Protein AF-A0AAE0JRD9-F1 (afdb_monomer_lite)

Secondary structure (DSSP, 8-state):
-----HHHHHHHHHHHHBS--GGGTGGGS-EEEEEEEEETTEE--TTTSGGGS-B--SEESSEEEE--TTS-EEEEEEEEE-TTSSEEEEEEEEEETTSTT--HHHHHHHHTT---PPPPGGGPPPHHHHHHHHHHHHHS---HHHHH-SSSTT--SGGGS-S-S-SPPEEEEEEEEETTTTEEEEEEEETTTTTEEEEEEEEEETTEEEEEEEEEE-TTS----

Radius of gyration: 17.11 Å; chains: 1; bounding box: 40×47×38 Å

Foldseek 3Di:
DDPPPQFNVQVLLVVLLAAHAPVVVVVPPQADPQAFEAEFNHTDDCCPDSNVDNAHFPDTDQWTFGQPPVWTWIKRWDFDADPVSGTRYIHIYIFTPLWPVDDRVVLSVVVVVDDQAFDPPVFQDDPVVLVVVVVVVQQQQQPQCVPFVPVDPPRDSVVVRDPDNPADGFAPWDWDADSRRQKIKIWTQRVRFQRWTKIWIWHAGPNDTHDIDMTTGNPPHRIDD

InterPro domains:
  IPR058334 Domain of unknown function DUF8021 [PF26061] (141-216)

pLDDT: mean 81.6, std 17.04, range [29.59, 97.44]

Sequence (225 aa):
MAVLNILAALAALATAVVGSPWGRIAALDILDANWVYQENNAKANATKGVLGKALKIDHRRTNLISTDAASPYVIGTQIHHGANNKVTLIDSVASTTNSWIFDAKKTLQYVLQETWDPIPVGKQDKREVIQAAGDAYLDMWLEGSAYTGKGKPDDSCKPGIPSNSHQAPNTHRRYVIDESMGSVNILCVWEHMMMAADSHEFGLEGGKLRYVHTLTVCGGQPCKL

Structure (mmCIF, N/CA/C/O backbone):
data_AF-A0AAE0JRD9-F1
#
_entry.id   AF-A0AAE0JRD9-F1
#
loop_
_atom_site.group_PDB
_atom_site.id
_atom_site.type_symbol
_atom_site.label_atom_id
_atom_site.label_alt_id
_atom_site.label_comp_id
_atom_site.label_asym_id
_atom_site.label_entity_id
_atom_site.label_seq_id
_atom_site.pdbx_PDB_ins_code
_atom_site.Cartn_x
_atom_site.Cartn_y
_atom_site.Cartn_z
_atom_site.occupancy
_atom_site.B_iso_or_equiv
_atom_site.auth_seq_id
_atom_site.auth_comp_id
_atom_site.auth_asym_id
_atom_site.auth_atom_id
_atom_site.pdbx_PDB_model_num
ATOM 1 N N . MET A 1 1 ? -13.851 -16.914 9.066 1.00 30.95 1 MET A N 1
ATOM 2 C CA . MET A 1 1 ? -12.921 -16.781 7.923 1.00 30.95 1 MET A CA 1
ATOM 3 C C . MET A 1 1 ? -11.658 -16.160 8.485 1.00 30.95 1 MET A C 1
ATOM 5 O O . MET A 1 1 ? -11.786 -15.188 9.214 1.00 30.95 1 MET A O 1
ATOM 9 N N . ALA A 1 2 ? -10.511 -16.820 8.338 1.00 29.59 2 ALA A N 1
ATOM 10 C CA . ALA A 1 2 ? -9.336 -16.585 9.173 1.00 29.59 2 ALA A CA 1
ATOM 11 C C . ALA A 1 2 ? -8.808 -15.148 9.037 1.00 29.59 2 ALA A C 1
ATOM 13 O O . ALA A 1 2 ? -8.132 -14.812 8.069 1.00 29.59 2 ALA A O 1
ATOM 14 N N . VAL A 1 3 ? -9.098 -14.321 10.044 1.00 32.91 3 VAL A N 1
ATOM 15 C CA . VAL A 1 3 ? -8.363 -13.091 10.343 1.00 32.91 3 VAL A CA 1
ATOM 16 C C . VAL A 1 3 ? -7.011 -13.531 10.900 1.00 32.91 3 VAL A C 1
ATOM 18 O O . VAL A 1 3 ? -6.745 -13.456 12.096 1.00 32.91 3 VAL A O 1
ATOM 21 N N . LEU A 1 4 ? -6.154 -14.091 10.045 1.00 39.31 4 LEU A N 1
ATOM 22 C CA . LEU A 1 4 ? -4.734 -14.022 10.332 1.00 39.31 4 LEU A CA 1
ATOM 23 C C . LEU A 1 4 ? -4.413 -12.541 10.152 1.00 39.31 4 LEU A C 1
ATOM 25 O O . LEU A 1 4 ? -4.400 -12.064 9.018 1.00 39.31 4 LEU A O 1
ATOM 29 N N . ASN A 1 5 ? -4.322 -11.821 11.279 1.00 43.12 5 ASN A N 1
ATOM 30 C CA . ASN A 1 5 ? -4.083 -10.381 11.356 1.00 43.12 5 ASN A CA 1
ATOM 31 C C . ASN A 1 5 ? -3.220 -9.937 10.177 1.00 43.12 5 ASN A C 1
ATOM 33 O O . ASN A 1 5 ? -2.115 -10.449 9.999 1.00 43.12 5 ASN A O 1
ATOM 37 N N . ILE A 1 6 ? -3.720 -8.992 9.385 1.00 43.72 6 ILE A N 1
ATOM 38 C CA . ILE A 1 6 ? -2.993 -8.374 8.268 1.00 43.72 6 ILE A CA 1
ATOM 39 C C . ILE A 1 6 ? -1.582 -7.975 8.738 1.00 43.72 6 ILE A C 1
ATOM 41 O O . ILE A 1 6 ? -0.593 -8.270 8.073 1.00 43.72 6 ILE A O 1
ATOM 45 N N . LEU A 1 7 ? -1.478 -7.485 9.980 1.00 41.12 7 LEU A N 1
ATOM 46 C CA . LEU A 1 7 ? -0.234 -7.231 10.711 1.00 41.12 7 LEU A CA 1
ATOM 47 C C . LEU A 1 7 ? 0.704 -8.439 10.876 1.00 41.12 7 LEU A C 1
ATOM 49 O O . LEU A 1 7 ? 1.908 -8.256 10.778 1.00 41.12 7 LEU A O 1
ATOM 53 N N . ALA A 1 8 ? 0.214 -9.655 11.123 1.00 38.94 8 ALA A N 1
ATOM 54 C CA . AL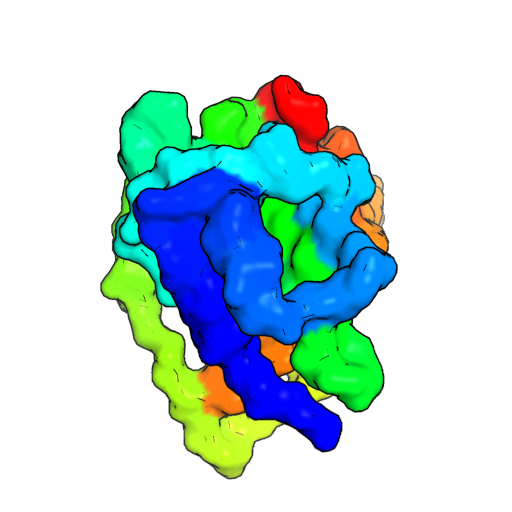A A 1 8 ? 1.046 -10.851 11.290 1.00 38.94 8 ALA A CA 1
ATOM 55 C C . ALA A 1 8 ? 1.606 -11.363 9.950 1.00 38.94 8 ALA A C 1
ATOM 57 O O . ALA A 1 8 ? 2.776 -11.739 9.880 1.00 38.94 8 ALA A O 1
ATOM 58 N N . ALA A 1 9 ? 0.808 -11.324 8.877 1.00 43.03 9 ALA A N 1
ATOM 59 C CA . ALA A 1 9 ? 1.254 -11.707 7.533 1.00 43.03 9 ALA A CA 1
ATOM 60 C C . ALA A 1 9 ? 2.204 -10.659 6.922 1.00 43.03 9 ALA A C 1
ATOM 62 O O . ALA A 1 9 ? 3.251 -11.016 6.381 1.00 43.03 9 ALA A O 1
ATOM 63 N N . LEU A 1 10 ? 1.903 -9.363 7.084 1.00 49.84 10 LEU A N 1
ATOM 64 C CA . LEU A 1 10 ? 2.829 -8.281 6.732 1.00 49.84 10 LEU A CA 1
ATOM 65 C C . LEU A 1 10 ? 4.056 -8.268 7.635 1.00 49.84 10 LEU A C 1
ATOM 67 O O . LEU A 1 10 ? 5.133 -7.986 7.136 1.00 49.84 10 LEU A O 1
ATOM 71 N N . ALA A 1 11 ? 3.961 -8.631 8.918 1.00 46.25 11 ALA A N 1
ATOM 72 C CA . ALA A 1 11 ? 5.143 -8.821 9.756 1.00 46.25 11 ALA A CA 1
ATOM 73 C C . ALA A 1 11 ? 5.995 -9.997 9.265 1.00 46.25 11 ALA A C 1
ATOM 75 O O . ALA A 1 11 ? 7.216 -9.873 9.271 1.00 46.25 11 ALA A O 1
ATOM 76 N N . ALA A 1 12 ? 5.404 -11.101 8.797 1.00 46.72 12 ALA A N 1
ATOM 77 C CA . ALA A 1 12 ? 6.151 -12.213 8.203 1.00 46.72 12 ALA A CA 1
ATOM 78 C C . ALA A 1 12 ? 6.849 -11.800 6.892 1.00 46.72 12 ALA A C 1
ATOM 80 O O . ALA A 1 12 ? 8.035 -12.085 6.718 1.00 46.72 12 ALA A O 1
ATOM 81 N N . LEU A 1 13 ? 6.166 -11.048 6.018 1.00 52.59 13 LEU A N 1
ATOM 82 C CA . LEU A 1 13 ? 6.763 -10.513 4.789 1.00 52.59 13 LEU A CA 1
ATOM 83 C C . LEU A 1 13 ? 7.815 -9.429 5.089 1.00 52.59 13 LEU A C 1
ATOM 85 O O . LEU A 1 13 ? 8.910 -9.461 4.542 1.00 52.59 13 LEU A O 1
ATOM 89 N N . ALA A 1 14 ? 7.541 -8.517 6.023 1.00 48.19 14 ALA A N 1
ATOM 90 C CA . ALA A 1 14 ? 8.467 -7.479 6.475 1.00 48.19 14 ALA A CA 1
ATOM 91 C C . ALA A 1 14 ? 9.694 -8.077 7.172 1.00 48.19 14 ALA A C 1
ATOM 93 O O . ALA A 1 14 ? 10.796 -7.583 6.976 1.00 48.19 14 ALA A O 1
ATOM 94 N N . THR A 1 15 ? 9.548 -9.163 7.935 1.00 46.31 15 THR A N 1
ATOM 95 C CA . THR A 1 15 ? 10.690 -9.896 8.515 1.00 46.31 15 THR A CA 1
ATOM 96 C C . THR A 1 15 ? 11.550 -10.528 7.421 1.00 46.31 15 THR A C 1
ATOM 98 O O . THR A 1 15 ? 12.760 -10.656 7.593 1.00 46.31 15 THR A O 1
ATOM 101 N N . ALA A 1 16 ? 10.957 -10.874 6.277 1.00 44.25 16 ALA A N 1
ATOM 102 C CA . ALA A 1 16 ? 11.685 -11.390 5.129 1.00 44.25 16 ALA A CA 1
ATOM 103 C C . ALA A 1 16 ? 12.317 -10.292 4.248 1.00 44.25 16 ALA A C 1
ATOM 105 O O . ALA A 1 16 ? 13.383 -10.535 3.694 1.00 44.25 16 ALA A O 1
ATOM 106 N N . VAL A 1 17 ? 11.722 -9.091 4.165 1.00 47.09 17 VAL A N 1
ATOM 107 C CA . VAL A 1 17 ? 12.274 -7.919 3.444 1.00 47.09 17 VAL A CA 1
ATOM 108 C C . VAL A 1 17 ? 13.346 -7.185 4.272 1.00 47.09 17 VAL A C 1
ATOM 110 O O . VAL A 1 17 ? 14.263 -6.586 3.709 1.00 47.09 17 VAL A O 1
ATOM 113 N N . VAL A 1 18 ? 13.304 -7.274 5.608 1.00 41.53 18 VAL A N 1
ATOM 114 C CA . VAL A 1 18 ? 14.364 -6.772 6.499 1.00 41.53 18 VAL A CA 1
ATOM 115 C C . VAL A 1 18 ? 15.612 -7.656 6.353 1.00 41.53 18 VAL A C 1
ATOM 117 O O . VAL A 1 18 ? 15.767 -8.692 6.998 1.00 41.53 18 VAL A O 1
ATOM 120 N N . GLY A 1 19 ? 16.536 -7.225 5.493 1.00 46.62 19 GLY A N 1
ATOM 121 C CA . GLY A 1 19 ? 17.907 -7.744 5.440 1.00 46.62 19 GLY A CA 1
ATOM 122 C C . GLY A 1 19 ? 18.129 -9.036 4.645 1.00 46.62 19 GLY A C 1
ATOM 123 O O . GLY A 1 19 ? 19.175 -9.669 4.823 1.00 46.62 19 GLY A O 1
ATOM 124 N N . SER A 1 20 ? 17.212 -9.464 3.768 1.00 49.09 20 SER A N 1
ATOM 125 C CA . SER A 1 20 ? 17.513 -10.578 2.858 1.00 49.09 20 SER A CA 1
ATOM 126 C C . SER A 1 20 ? 16.646 -10.637 1.597 1.00 49.09 20 SER A C 1
ATOM 128 O O . SER A 1 20 ? 15.478 -10.280 1.651 1.00 49.09 20 SER A O 1
ATOM 130 N N . PRO A 1 21 ? 17.194 -11.107 0.459 1.00 53.62 21 PRO A N 1
ATOM 131 C CA . PRO A 1 21 ? 16.454 -11.248 -0.795 1.00 53.62 21 PRO A CA 1
ATOM 132 C C . PRO A 1 21 ? 15.344 -12.311 -0.716 1.00 53.62 21 PRO A C 1
ATOM 134 O O . PRO A 1 21 ? 15.317 -13.141 0.196 1.00 53.62 21 PRO A O 1
ATOM 137 N N . TRP A 1 22 ? 14.502 -12.346 -1.759 1.00 60.69 22 TRP A N 1
ATOM 138 C CA . TRP A 1 22 ? 13.439 -13.329 -2.046 1.00 60.69 22 TRP A CA 1
ATOM 139 C C . TRP A 1 22 ? 13.708 -14.780 -1.590 1.00 60.69 22 TRP A C 1
ATOM 141 O O . TRP A 1 22 ? 12.787 -15.487 -1.180 1.00 60.69 22 TRP A O 1
ATOM 151 N N . GLY A 1 23 ? 14.971 -15.222 -1.598 1.00 49.84 23 GLY A N 1
ATOM 152 C CA . GLY A 1 23 ? 15.389 -16.539 -1.109 1.00 49.84 23 GLY A CA 1
ATOM 153 C C . GLY A 1 23 ? 14.948 -16.874 0.323 1.00 49.84 23 GLY A C 1
ATOM 154 O O . GLY A 1 23 ? 14.747 -18.049 0.617 1.00 49.84 23 GLY A O 1
ATOM 155 N N . ARG A 1 24 ? 14.729 -15.885 1.204 1.00 60.72 24 ARG A N 1
ATOM 156 C CA . ARG A 1 24 ? 14.171 -16.140 2.546 1.00 60.72 24 ARG A CA 1
ATOM 157 C C . ARG A 1 24 ? 12.653 -16.284 2.566 1.00 60.72 24 ARG A C 1
ATOM 159 O O . ARG A 1 24 ? 12.163 -17.077 3.358 1.00 60.72 24 ARG A O 1
ATOM 166 N N . ILE A 1 25 ? 11.916 -15.588 1.696 1.00 62.09 25 ILE A N 1
ATOM 167 C CA . ILE A 1 25 ? 10.452 -15.748 1.603 1.00 62.09 25 ILE A CA 1
ATOM 168 C C . ILE A 1 25 ? 10.119 -17.164 1.124 1.00 62.09 25 ILE A C 1
ATOM 170 O O . ILE A 1 25 ? 9.278 -17.836 1.717 1.00 62.09 25 ILE A O 1
ATOM 174 N N . ALA A 1 26 ? 10.846 -17.655 0.115 1.00 61.88 26 ALA A N 1
ATOM 175 C CA . ALA A 1 26 ? 10.702 -19.024 -0.378 1.00 61.88 26 ALA A CA 1
ATOM 176 C C . ALA A 1 26 ? 10.995 -20.093 0.697 1.00 61.88 26 ALA A C 1
ATOM 178 O O . ALA A 1 26 ? 10.459 -21.195 0.623 1.00 61.88 26 ALA A O 1
ATOM 179 N N . ALA A 1 27 ? 11.810 -19.774 1.708 1.00 61.38 27 ALA A N 1
ATOM 180 C CA . ALA A 1 27 ? 12.163 -20.698 2.784 1.00 61.38 27 ALA A CA 1
ATOM 181 C C . ALA A 1 27 ? 11.083 -20.834 3.878 1.00 61.38 27 ALA A C 1
ATOM 183 O O . ALA A 1 27 ? 11.188 -21.734 4.706 1.00 61.38 27 ALA A O 1
ATOM 184 N N . LEU A 1 28 ? 10.059 -19.968 3.905 1.00 63.84 28 LEU A N 1
ATOM 185 C CA . LEU A 1 28 ? 9.046 -19.948 4.971 1.00 63.84 28 LEU A CA 1
ATOM 186 C C . LEU A 1 28 ? 7.896 -20.962 4.776 1.00 63.84 28 LEU A C 1
ATOM 188 O O . LEU A 1 28 ? 7.034 -21.045 5.641 1.00 63.84 28 LEU A O 1
ATOM 192 N N . ASP A 1 29 ? 7.851 -21.710 3.664 1.00 76.62 29 ASP A N 1
ATOM 193 C CA . ASP A 1 29 ? 6.746 -22.620 3.265 1.00 76.62 29 ASP A CA 1
ATOM 194 C C . ASP A 1 29 ? 5.320 -22.028 3.420 1.00 76.62 29 ASP A C 1
ATOM 196 O O . ASP A 1 29 ? 4.322 -22.727 3.600 1.00 76.62 29 ASP A O 1
ATOM 200 N N . ILE A 1 30 ? 5.206 -20.703 3.321 1.00 79.00 30 ILE A N 1
ATOM 201 C CA . ILE A 1 30 ? 3.928 -19.978 3.404 1.00 79.00 30 ILE A CA 1
ATOM 202 C C . ILE A 1 30 ? 3.262 -19.788 2.041 1.00 79.00 30 ILE A C 1
ATOM 204 O O . ILE A 1 30 ? 2.100 -19.398 1.980 1.00 79.00 30 ILE A O 1
ATOM 208 N N . LEU A 1 31 ? 3.990 -20.014 0.947 1.00 84.88 31 LEU A N 1
ATOM 209 C CA . LEU A 1 31 ? 3.522 -19.745 -0.411 1.00 84.88 31 LEU A CA 1
ATOM 210 C C . LEU A 1 31 ? 2.801 -20.962 -0.983 1.00 84.88 31 LEU A C 1
ATOM 212 O O . LEU A 1 31 ? 3.271 -22.096 -0.858 1.00 84.88 31 LEU A O 1
ATOM 216 N N . ASP A 1 32 ? 1.677 -20.723 -1.648 1.00 89.88 32 ASP A N 1
ATOM 217 C CA . ASP A 1 32 ? 1.063 -21.740 -2.491 1.00 89.88 32 ASP A CA 1
ATOM 218 C C . ASP A 1 32 ? 1.994 -22.069 -3.670 1.00 89.88 32 ASP A C 1
ATOM 220 O O . ASP A 1 32 ? 2.746 -21.211 -4.124 1.00 89.88 32 ASP A O 1
ATOM 224 N N . ALA A 1 33 ? 1.952 -23.292 -4.203 1.00 89.94 33 ALA A N 1
ATOM 225 C CA . ALA A 1 33 ? 2.810 -23.679 -5.325 1.00 89.94 33 ALA A CA 1
ATOM 226 C C . ALA A 1 33 ? 2.589 -22.807 -6.579 1.00 89.94 33 ALA A C 1
ATOM 228 O O . ALA A 1 33 ? 3.527 -22.594 -7.347 1.00 89.94 33 ALA A O 1
ATOM 229 N N . ASN A 1 34 ? 1.371 -22.282 -6.765 1.00 91.19 34 ASN A N 1
ATOM 230 C CA . ASN A 1 34 ? 0.980 -21.466 -7.919 1.00 91.19 34 ASN A CA 1
ATOM 231 C C . ASN A 1 34 ? 0.714 -20.000 -7.556 1.00 91.19 34 ASN A C 1
ATOM 233 O O . ASN A 1 34 ? -0.047 -19.314 -8.243 1.00 91.19 34 ASN A O 1
ATOM 237 N N . TRP A 1 35 ? 1.308 -19.521 -6.464 1.00 91.00 35 TRP A N 1
ATOM 238 C CA . TRP A 1 35 ? 1.154 -18.139 -6.034 1.00 91.00 35 TRP A CA 1
ATOM 239 C C . TRP A 1 35 ? 1.610 -17.136 -7.116 1.00 91.00 35 TRP A C 1
ATOM 241 O O . TRP A 1 35 ? 2.459 -17.425 -7.966 1.00 91.00 35 TRP A O 1
ATOM 251 N N . VAL A 1 36 ? 1.045 -15.929 -7.080 1.00 93.19 36 VAL A N 1
ATOM 252 C CA . VAL A 1 36 ? 1.327 -14.856 -8.041 1.00 93.19 36 VAL A CA 1
ATOM 253 C C . VAL A 1 36 ? 1.938 -13.652 -7.333 1.00 93.19 36 VAL A C 1
ATOM 255 O O . VAL A 1 36 ? 1.507 -13.272 -6.247 1.00 93.19 36 VAL A O 1
ATOM 258 N N . TYR A 1 37 ? 2.912 -13.021 -7.988 1.00 92.00 37 TYR A N 1
ATOM 259 C CA . TYR A 1 37 ? 3.389 -11.695 -7.620 1.00 92.00 37 TYR A CA 1
ATOM 260 C C . TYR A 1 37 ? 2.883 -10.642 -8.607 1.00 92.00 37 TYR A C 1
ATOM 262 O O . TYR A 1 37 ? 3.038 -10.796 -9.827 1.00 92.00 37 TYR A O 1
ATOM 270 N N . GLN A 1 38 ? 2.299 -9.575 -8.072 1.00 94.56 38 GLN A N 1
ATOM 271 C CA . GLN A 1 38 ? 1.932 -8.371 -8.804 1.00 94.56 38 GLN A CA 1
ATOM 272 C C . GLN A 1 38 ? 2.659 -7.169 -8.204 1.00 94.56 38 GLN A C 1
ATOM 274 O O . GLN A 1 38 ? 2.744 -7.014 -6.990 1.00 94.56 38 GLN A O 1
ATOM 279 N N . GLU A 1 39 ? 3.212 -6.338 -9.077 1.00 93.69 39 GLU A N 1
ATOM 280 C CA . GLU A 1 39 ? 3.862 -5.088 -8.710 1.00 93.69 39 GLU A CA 1
ATOM 281 C C . GLU A 1 39 ? 3.378 -3.994 -9.653 1.00 93.69 39 GLU A C 1
ATOM 283 O O . GLU A 1 39 ? 3.401 -4.173 -10.873 1.00 93.69 39 GLU A O 1
ATOM 288 N N . ASN A 1 40 ? 2.947 -2.864 -9.094 1.00 96.25 40 ASN A N 1
ATOM 289 C CA . ASN A 1 40 ? 2.481 -1.697 -9.836 1.00 96.25 40 ASN A CA 1
ATOM 290 C C . ASN A 1 40 ? 1.432 -2.072 -10.908 1.00 96.25 40 ASN A C 1
ATOM 292 O O . ASN A 1 4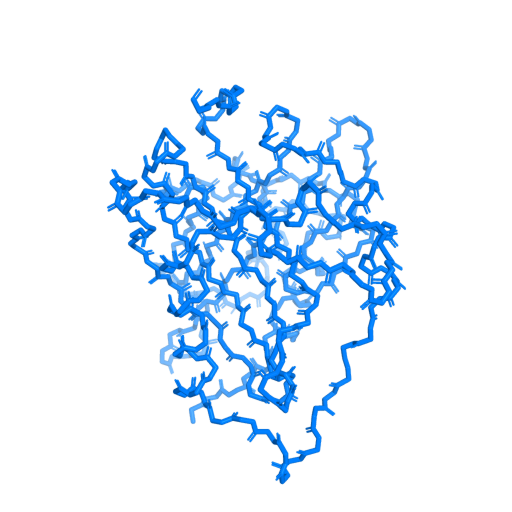0 ? 1.569 -1.715 -12.077 1.00 96.25 40 ASN A O 1
ATOM 296 N N . ASN A 1 41 ? 0.395 -2.819 -10.498 1.00 95.75 41 ASN A N 1
ATOM 297 C CA . ASN A 1 41 ? -0.711 -3.321 -11.334 1.00 95.75 41 ASN A CA 1
ATOM 298 C C . ASN A 1 41 ? -0.325 -4.290 -12.470 1.00 95.75 41 ASN A C 1
ATOM 300 O O . ASN A 1 41 ? -1.166 -4.619 -13.309 1.00 95.75 41 ASN A O 1
ATOM 304 N N . ALA A 1 42 ? 0.906 -4.802 -12.491 1.00 95.00 42 ALA A N 1
ATOM 305 C CA . ALA A 1 42 ? 1.357 -5.768 -13.486 1.00 95.00 42 ALA A CA 1
ATOM 306 C C . ALA A 1 42 ? 1.884 -7.049 -12.831 1.00 95.00 42 ALA A C 1
ATOM 308 O O . ALA A 1 42 ? 2.487 -7.027 -11.760 1.00 95.00 42 ALA A O 1
ATOM 309 N N . LYS A 1 43 ? 1.700 -8.196 -13.498 1.00 95.62 43 LYS A N 1
ATOM 310 C CA . LYS A 1 43 ? 2.356 -9.443 -13.079 1.00 95.62 43 LYS A CA 1
ATOM 311 C C . LYS A 1 43 ? 3.871 -9.251 -13.146 1.00 95.62 43 LYS A C 1
ATOM 313 O O . LYS A 1 43 ? 4.400 -8.878 -14.193 1.00 95.62 43 LYS A O 1
ATOM 318 N N . ALA A 1 44 ? 4.562 -9.558 -12.056 1.00 91.56 44 ALA A N 1
ATOM 319 C CA . ALA A 1 44 ? 5.988 -9.301 -11.916 1.00 91.56 44 ALA A CA 1
ATOM 320 C C . ALA A 1 44 ? 6.758 -10.559 -11.499 1.00 91.56 44 ALA A C 1
ATOM 322 O O . ALA A 1 44 ? 6.199 -11.548 -11.024 1.00 91.56 44 ALA A O 1
ATOM 323 N N . ASN A 1 45 ? 8.078 -10.528 -11.688 1.00 89.44 45 ASN A N 1
ATOM 324 C CA . ASN A 1 45 ? 8.964 -11.561 -11.167 1.00 89.44 45 ASN A CA 1
ATOM 325 C C . ASN A 1 45 ? 9.445 -11.154 -9.769 1.00 89.44 45 ASN A C 1
ATOM 327 O O . ASN A 1 45 ? 10.127 -10.141 -9.621 1.00 89.44 45 ASN A O 1
ATOM 331 N N . ALA A 1 46 ? 9.134 -11.972 -8.767 1.00 83.94 46 ALA A N 1
ATOM 332 C CA . ALA A 1 46 ? 9.439 -11.701 -7.365 1.00 83.94 46 ALA A CA 1
ATOM 333 C C . ALA A 1 46 ? 10.938 -11.557 -7.049 1.00 83.94 46 ALA A C 1
ATOM 335 O O . ALA A 1 46 ? 11.291 -10.899 -6.077 1.00 83.94 46 ALA A O 1
ATOM 336 N N . THR A 1 47 ? 11.833 -12.115 -7.875 1.00 82.56 47 THR A N 1
ATOM 337 C CA . THR A 1 47 ? 13.288 -11.935 -7.706 1.00 82.56 47 THR A CA 1
ATOM 338 C C . THR A 1 47 ? 13.824 -10.664 -8.354 1.00 82.56 47 THR A C 1
ATOM 340 O O . THR A 1 47 ? 14.947 -10.265 -8.055 1.00 82.56 47 THR A O 1
ATOM 343 N N . LYS A 1 48 ? 13.053 -10.035 -9.249 1.00 84.38 48 LYS A N 1
ATOM 344 C CA . LYS A 1 48 ? 13.467 -8.835 -9.996 1.00 84.38 48 LYS A CA 1
ATOM 345 C C . LYS A 1 48 ? 12.766 -7.560 -9.523 1.00 84.38 48 LYS A C 1
ATOM 347 O O . LYS A 1 48 ? 13.325 -6.481 -9.697 1.00 84.38 48 LYS A O 1
ATOM 352 N N . GLY A 1 49 ? 11.562 -7.691 -8.967 1.00 85.12 49 GLY A N 1
ATOM 353 C CA . GLY A 1 49 ? 10.792 -6.588 -8.393 1.00 85.12 49 GLY A CA 1
ATOM 354 C C . GLY A 1 49 ? 11.306 -6.139 -7.024 1.00 85.12 49 GLY A C 1
ATOM 355 O O . GLY A 1 49 ? 12.384 -6.546 -6.577 1.00 85.12 49 GLY A O 1
ATOM 356 N N . VAL A 1 50 ? 10.520 -5.316 -6.334 1.00 86.81 50 VAL A N 1
ATOM 357 C CA . VAL A 1 50 ? 10.859 -4.765 -5.017 1.00 86.81 50 VAL A CA 1
ATOM 358 C C . VAL A 1 50 ? 11.071 -5.856 -3.963 1.00 86.81 50 VAL A C 1
ATOM 360 O O . VAL A 1 50 ? 11.970 -5.719 -3.139 1.00 86.81 50 VAL A O 1
ATOM 363 N N . LEU A 1 51 ? 10.361 -6.989 -4.054 1.00 82.94 51 LEU A N 1
ATOM 364 C CA . LEU A 1 51 ? 10.579 -8.153 -3.176 1.00 82.94 51 LEU A CA 1
ATOM 365 C C . LEU A 1 51 ? 11.965 -8.806 -3.334 1.00 82.94 51 LEU A C 1
ATOM 367 O O . LEU A 1 51 ? 12.432 -9.505 -2.434 1.00 82.94 51 LEU A O 1
ATOM 371 N N . GLY A 1 52 ? 12.634 -8.599 -4.470 1.00 79.25 52 GLY A N 1
ATOM 372 C CA . GLY A 1 52 ? 13.991 -9.086 -4.713 1.00 79.25 52 GLY A CA 1
ATOM 373 C C . GLY A 1 52 ? 15.078 -8.176 -4.137 1.00 79.25 52 GLY A C 1
ATOM 374 O O . GLY A 1 52 ? 16.241 -8.578 -4.078 1.00 79.25 52 GLY A O 1
ATOM 375 N N . LYS A 1 53 ? 14.725 -6.954 -3.717 1.00 80.38 53 LYS A N 1
ATOM 376 C CA . LYS A 1 53 ? 15.673 -5.948 -3.228 1.00 80.38 53 LYS A CA 1
ATOM 377 C C . LYS A 1 53 ? 15.921 -6.118 -1.731 1.00 80.38 53 LYS A C 1
ATOM 379 O O . LYS A 1 53 ? 14.995 -6.291 -0.947 1.00 80.38 53 LYS A O 1
ATOM 384 N N . ALA A 1 54 ? 17.181 -5.992 -1.324 1.00 79.44 54 ALA A N 1
ATOM 385 C CA . ALA A 1 54 ? 17.537 -5.875 0.085 1.00 79.44 54 ALA A CA 1
ATOM 386 C C . ALA A 1 54 ? 17.318 -4.423 0.535 1.00 79.44 54 ALA A C 1
ATOM 388 O O . ALA A 1 54 ? 18.166 -3.566 0.292 1.00 79.44 54 ALA A O 1
ATOM 389 N N . LEU A 1 55 ? 16.169 -4.144 1.151 1.00 81.25 55 LEU A N 1
ATOM 390 C CA . LEU A 1 55 ? 15.829 -2.812 1.651 1.00 81.25 55 LEU A CA 1
ATOM 391 C C . LEU A 1 55 ? 16.078 -2.715 3.158 1.00 81.25 55 LEU A C 1
ATOM 393 O O . LEU A 1 55 ? 15.755 -3.625 3.925 1.00 81.25 55 LEU A O 1
ATOM 397 N N . LYS A 1 56 ? 16.608 -1.573 3.602 1.00 84.62 56 LYS A N 1
ATOM 398 C CA . LYS A 1 56 ? 16.592 -1.210 5.019 1.00 84.62 56 LYS A CA 1
ATOM 399 C C . LYS A 1 56 ? 15.204 -0.664 5.349 1.00 84.62 56 LYS A C 1
ATOM 401 O O . LYS A 1 56 ? 14.882 0.453 4.956 1.00 84.62 56 LYS A O 1
ATOM 406 N N . ILE A 1 57 ? 14.385 -1.451 6.036 1.00 85.00 57 ILE A N 1
ATOM 407 C CA . ILE A 1 57 ? 13.028 -1.042 6.414 1.00 85.00 57 ILE A CA 1
ATOM 408 C C . ILE A 1 57 ? 13.077 -0.236 7.714 1.00 85.00 57 ILE A C 1
ATOM 410 O O . ILE A 1 57 ? 13.468 -0.761 8.755 1.00 85.00 57 ILE A O 1
ATOM 414 N N . ASP A 1 58 ? 12.673 1.030 7.642 1.00 88.19 58 ASP A N 1
ATOM 415 C CA . ASP A 1 58 ? 12.612 1.957 8.777 1.00 88.19 58 ASP A CA 1
ATOM 416 C C . ASP A 1 58 ? 11.215 1.980 9.434 1.00 88.19 58 ASP A C 1
ATOM 418 O O . ASP A 1 58 ? 11.091 2.318 10.609 1.00 88.19 58 ASP A O 1
ATOM 422 N N . HIS A 1 59 ? 10.160 1.575 8.713 1.00 88.25 59 HIS A N 1
ATOM 423 C CA . HIS A 1 59 ? 8.806 1.408 9.255 1.00 88.25 59 HIS A CA 1
ATOM 424 C C . HIS A 1 59 ? 8.078 0.230 8.599 1.00 88.25 59 HIS A C 1
ATOM 426 O O . HIS A 1 59 ? 8.208 0.009 7.393 1.00 88.25 59 HIS A O 1
ATOM 432 N N . ARG A 1 60 ? 7.304 -0.515 9.400 1.00 83.44 60 ARG A N 1
ATOM 433 C CA . ARG A 1 60 ? 6.519 -1.677 8.960 1.00 83.44 60 ARG A CA 1
ATOM 434 C C . ARG A 1 60 ? 5.109 -1.657 9.563 1.00 83.44 60 ARG A C 1
ATOM 436 O O . ARG A 1 60 ? 4.944 -1.841 10.768 1.00 83.44 60 ARG A O 1
ATOM 443 N N . ARG A 1 61 ? 4.103 -1.476 8.713 1.00 81.06 61 ARG A N 1
ATOM 444 C CA . ARG A 1 61 ? 2.686 -1.764 8.988 1.00 81.06 61 ARG A CA 1
ATOM 445 C C . ARG A 1 61 ? 2.096 -2.353 7.703 1.00 81.06 61 ARG A C 1
ATOM 447 O O . ARG A 1 61 ? 2.729 -3.226 7.119 1.00 81.06 61 ARG A O 1
ATOM 454 N N . THR A 1 62 ? 0.939 -1.889 7.244 1.00 72.06 62 THR A N 1
ATOM 455 C CA . THR A 1 62 ? 0.391 -2.197 5.916 1.00 72.06 62 THR A CA 1
ATOM 456 C C . THR A 1 62 ? 1.244 -1.576 4.808 1.00 72.06 62 THR A C 1
ATOM 458 O O . THR A 1 62 ? 1.390 -2.167 3.740 1.00 72.06 62 THR A O 1
ATOM 461 N N . ASN A 1 63 ? 1.880 -0.436 5.105 1.00 80.31 63 ASN A N 1
ATOM 462 C CA . ASN A 1 63 ? 2.943 0.146 4.299 1.00 80.31 63 ASN A CA 1
ATOM 463 C C . ASN A 1 63 ? 4.331 -0.211 4.858 1.00 80.31 63 ASN A C 1
ATOM 465 O O . ASN A 1 63 ? 4.560 -0.217 6.074 1.00 80.31 63 ASN A O 1
ATOM 469 N N . LEU A 1 64 ? 5.278 -0.466 3.956 1.00 87.44 64 LEU A N 1
ATOM 470 C CA . LEU A 1 64 ? 6.705 -0.598 4.252 1.00 87.44 64 LEU A CA 1
ATOM 471 C C . LEU A 1 64 ? 7.431 0.666 3.798 1.00 87.44 64 LEU A C 1
ATOM 473 O O . LEU A 1 64 ? 7.219 1.125 2.677 1.00 87.44 64 LEU A O 1
ATOM 477 N N . ILE A 1 65 ? 8.312 1.205 4.640 1.00 91.25 65 ILE A N 1
ATOM 478 C CA . ILE A 1 65 ? 9.093 2.404 4.309 1.00 91.25 65 ILE A CA 1
ATOM 479 C C . ILE A 1 65 ? 10.579 2.098 4.413 1.00 91.25 65 ILE A C 1
ATOM 481 O O . ILE A 1 65 ? 11.047 1.602 5.438 1.00 91.25 65 ILE A O 1
ATOM 485 N N . SER A 1 66 ? 11.317 2.449 3.366 1.00 92.50 66 SER A N 1
ATOM 486 C CA . SER A 1 66 ? 12.773 2.518 3.352 1.00 92.50 66 SER A CA 1
ATOM 487 C C . SER A 1 66 ? 13.202 3.937 3.003 1.00 92.50 66 SER A C 1
ATOM 489 O O . SER A 1 66 ? 12.840 4.464 1.951 1.00 92.50 66 SER A O 1
ATOM 491 N N . THR A 1 67 ? 13.975 4.562 3.887 1.00 94.88 67 THR A N 1
ATOM 492 C CA . THR A 1 67 ? 14.495 5.928 3.708 1.00 94.88 67 THR A CA 1
ATOM 493 C C . THR A 1 67 ? 15.949 5.963 3.237 1.00 94.88 67 THR A C 1
ATOM 495 O O . THR A 1 67 ? 16.573 7.029 3.233 1.00 94.88 67 THR A O 1
ATOM 498 N N . ASP A 1 68 ? 16.492 4.809 2.831 1.00 91.12 68 ASP A N 1
ATOM 499 C CA . ASP A 1 68 ? 17.827 4.700 2.249 1.00 91.12 68 ASP A CA 1
ATOM 500 C C . ASP A 1 68 ? 17.949 5.626 1.031 1.00 91.12 68 ASP A C 1
ATOM 502 O O . ASP A 1 68 ? 17.132 5.578 0.117 1.00 91.12 68 ASP A O 1
ATOM 506 N N . ALA A 1 69 ? 18.965 6.489 1.010 1.00 89.25 69 ALA A N 1
ATOM 507 C CA . ALA A 1 69 ? 19.113 7.479 -0.054 1.00 89.25 69 ALA A CA 1
ATOM 508 C C . ALA A 1 69 ? 19.405 6.854 -1.432 1.00 89.25 69 ALA A C 1
ATOM 510 O O . ALA A 1 69 ? 19.077 7.464 -2.448 1.00 89.25 69 ALA A O 1
ATOM 511 N N . ALA A 1 70 ? 20.009 5.662 -1.480 1.00 89.12 70 ALA A N 1
ATOM 512 C CA . ALA A 1 70 ? 20.317 4.948 -2.718 1.00 89.12 70 ALA A CA 1
ATOM 513 C C . ALA A 1 70 ? 19.136 4.102 -3.228 1.00 89.12 70 ALA A C 1
ATOM 515 O O . ALA A 1 70 ? 19.073 3.763 -4.412 1.00 89.12 70 ALA A O 1
ATOM 516 N N . SER A 1 71 ? 18.199 3.737 -2.352 1.00 87.12 71 SER A N 1
ATOM 517 C CA . SER A 1 71 ? 16.976 3.016 -2.724 1.00 87.12 71 SER A CA 1
ATOM 518 C C . SER A 1 71 ? 15.824 3.354 -1.777 1.00 87.12 71 SER A C 1
ATOM 520 O O . SER A 1 71 ? 15.433 2.515 -0.964 1.00 87.12 71 SER A O 1
ATOM 522 N N . PRO A 1 72 ? 15.256 4.569 -1.876 1.00 94.56 72 PRO A N 1
ATOM 523 C CA . PRO A 1 72 ? 14.119 4.938 -1.054 1.00 94.56 72 PRO A CA 1
ATOM 524 C C . PRO A 1 72 ? 12.849 4.304 -1.624 1.00 94.56 72 PRO A C 1
ATOM 526 O O . PRO A 1 72 ? 12.605 4.365 -2.832 1.00 94.56 72 PRO A O 1
ATOM 529 N N . TYR A 1 73 ? 12.018 3.730 -0.757 1.00 94.25 73 TYR A N 1
ATOM 530 C CA . TYR A 1 73 ? 10.735 3.141 -1.141 1.00 94.25 73 TYR A CA 1
ATOM 531 C C . TYR A 1 73 ? 9.657 3.429 -0.101 1.00 94.25 73 TYR A C 1
ATOM 533 O O . TYR A 1 73 ? 9.919 3.407 1.102 1.00 94.25 73 TYR A O 1
ATOM 541 N N . VAL A 1 74 ? 8.431 3.617 -0.580 1.00 94.69 74 VAL A N 1
ATOM 542 C CA . VAL A 1 74 ? 7.211 3.456 0.212 1.00 94.69 74 VAL A CA 1
ATOM 543 C C . VAL A 1 74 ? 6.335 2.456 -0.531 1.00 94.69 74 VAL A C 1
ATOM 545 O O . VAL A 1 74 ? 6.033 2.648 -1.709 1.00 94.69 74 VAL A O 1
ATOM 548 N N . ILE A 1 75 ? 5.994 1.353 0.127 1.00 93.94 75 ILE A N 1
ATOM 549 C CA . ILE A 1 75 ? 5.388 0.188 -0.518 1.00 93.94 75 ILE A CA 1
ATOM 550 C C . ILE A 1 75 ? 4.092 -0.157 0.200 1.00 93.94 75 ILE A C 1
ATOM 552 O O . ILE A 1 75 ? 4.138 -0.577 1.355 1.00 93.94 75 ILE A O 1
ATOM 556 N N . GLY A 1 76 ? 2.964 -0.043 -0.494 1.00 92.12 76 GLY A N 1
ATOM 557 C CA . GLY A 1 76 ? 1.691 -0.610 -0.051 1.00 92.12 76 GLY A CA 1
ATOM 558 C C . GLY A 1 76 ? 1.600 -2.048 -0.536 1.00 92.12 76 GLY A C 1
ATOM 559 O O . GLY A 1 76 ? 1.862 -2.305 -1.710 1.00 92.12 76 GLY A O 1
ATOM 560 N N . THR A 1 77 ? 1.309 -3.000 0.352 1.00 89.19 77 THR A N 1
ATOM 561 C CA . THR A 1 77 ? 1.255 -4.427 -0.008 1.00 89.19 77 THR A CA 1
ATOM 562 C C . THR A 1 77 ? 0.014 -5.109 0.546 1.00 89.19 77 THR A C 1
ATOM 564 O O . THR A 1 77 ? -0.293 -5.010 1.732 1.00 89.19 77 THR A O 1
ATOM 567 N N . GLN A 1 78 ? -0.648 -5.880 -0.312 1.00 89.69 78 GLN A N 1
ATOM 568 C CA . GLN A 1 78 ? -1.714 -6.803 0.048 1.00 89.69 78 GLN A CA 1
ATOM 569 C C . GLN A 1 78 ? -1.225 -8.245 -0.070 1.00 89.69 78 GLN A C 1
ATOM 571 O O . GLN A 1 78 ? -0.586 -8.628 -1.051 1.00 89.69 78 G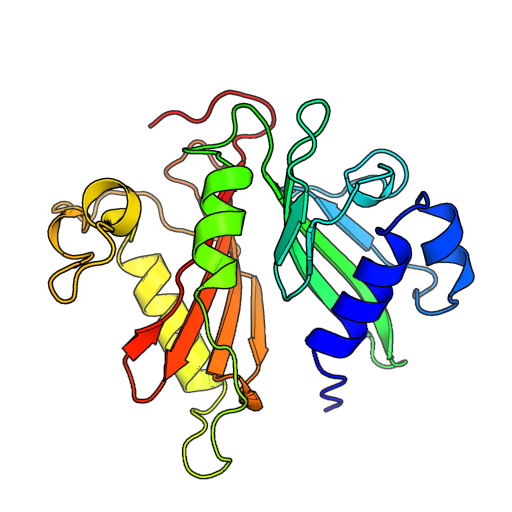LN A O 1
ATOM 576 N N . ILE A 1 79 ? -1.565 -9.063 0.925 1.00 85.94 79 ILE A N 1
ATOM 577 C CA . ILE A 1 79 ? -1.279 -10.499 0.940 1.00 85.94 79 ILE A CA 1
ATOM 578 C C . ILE A 1 79 ? -2.610 -11.235 1.004 1.00 85.94 79 ILE A C 1
ATOM 580 O O . ILE A 1 79 ? -3.386 -11.057 1.944 1.00 85.94 79 ILE A O 1
ATOM 584 N N . HIS A 1 80 ? -2.862 -12.078 0.010 1.00 87.31 80 HIS A N 1
ATOM 585 C CA . HIS A 1 80 ? -4.092 -12.854 -0.098 1.00 87.31 80 HIS A CA 1
ATOM 586 C C . HIS A 1 80 ? -3.783 -14.324 0.142 1.00 87.31 80 HIS A C 1
ATOM 588 O O . HIS A 1 80 ? -2.806 -14.860 -0.388 1.00 87.31 80 HIS A O 1
ATOM 594 N N . HIS A 1 81 ? -4.632 -14.973 0.931 1.00 87.62 81 HIS A N 1
ATOM 595 C CA . HIS A 1 81 ? -4.495 -16.383 1.272 1.00 87.62 81 HIS A CA 1
ATOM 596 C C . HIS A 1 81 ? -5.555 -17.213 0.548 1.00 87.62 81 HIS A C 1
ATOM 598 O O . HIS A 1 81 ? -6.715 -16.808 0.444 1.00 87.62 81 HIS A O 1
ATOM 604 N N . GLY A 1 82 ? -5.156 -18.393 0.084 1.00 87.25 82 GLY A N 1
ATOM 605 C CA . GLY A 1 82 ? -6.057 -19.415 -0.429 1.00 87.25 82 GLY A CA 1
ATOM 606 C C . GLY A 1 82 ? -6.746 -20.195 0.692 1.00 87.25 82 GLY A C 1
ATOM 607 O O . GLY A 1 82 ? -6.473 -20.018 1.879 1.00 87.25 82 GLY A O 1
ATOM 608 N N . ALA A 1 83 ? -7.621 -21.127 0.310 1.00 89.00 83 ALA A N 1
ATOM 609 C CA . ALA A 1 83 ? -8.368 -21.966 1.254 1.00 89.00 83 ALA A CA 1
ATOM 610 C C . ALA A 1 83 ? -7.473 -22.844 2.156 1.00 89.00 83 ALA A C 1
ATOM 612 O O . ALA A 1 83 ? -7.891 -23.253 3.235 1.00 89.00 83 ALA A O 1
ATOM 613 N N . ASN A 1 84 ? -6.239 -23.117 1.727 1.00 85.31 84 ASN A N 1
ATOM 614 C CA . ASN A 1 84 ? -5.220 -23.853 2.478 1.00 85.31 84 ASN A CA 1
ATOM 615 C C . ASN A 1 84 ? -4.415 -22.968 3.453 1.00 85.31 84 ASN A C 1
ATOM 617 O O . ASN A 1 84 ? -3.428 -23.440 4.012 1.00 85.31 84 ASN A O 1
ATOM 621 N N . ASN A 1 85 ? -4.804 -21.700 3.641 1.00 83.38 85 ASN A N 1
ATOM 622 C CA . ASN A 1 85 ? -4.058 -20.678 4.384 1.00 83.38 85 ASN A CA 1
ATOM 623 C C . ASN A 1 85 ? -2.643 -20.407 3.843 1.00 83.38 85 ASN A C 1
ATOM 625 O O . ASN A 1 85 ? -1.840 -19.786 4.536 1.00 83.38 85 ASN A O 1
ATOM 629 N N . LYS A 1 86 ? -2.328 -20.839 2.615 1.00 85.62 86 LYS A N 1
ATOM 630 C CA . LYS A 1 86 ? -1.100 -20.436 1.929 1.00 85.62 86 LYS A CA 1
ATOM 631 C C . LYS A 1 86 ? -1.337 -19.161 1.132 1.00 85.62 86 LYS A C 1
ATOM 633 O O . LYS A 1 86 ? -2.440 -18.907 0.651 1.00 85.62 86 LYS A O 1
ATOM 638 N N . VAL A 1 87 ? -0.296 -18.352 0.994 1.00 86.44 87 VAL A N 1
ATOM 639 C CA . VAL A 1 87 ? -0.317 -17.112 0.218 1.00 86.44 87 VAL A CA 1
ATOM 640 C C . VAL A 1 87 ? -0.462 -17.449 -1.263 1.00 86.44 87 VAL A C 1
ATOM 642 O O . VAL A 1 87 ? 0.389 -18.131 -1.831 1.00 86.44 87 VAL A O 1
ATOM 645 N N . THR A 1 88 ? -1.526 -16.953 -1.890 1.00 91.81 88 THR A N 1
ATOM 646 C CA . THR A 1 88 ? -1.810 -17.138 -3.322 1.00 91.81 88 THR A CA 1
ATOM 647 C C . THR A 1 88 ? -1.498 -15.895 -4.147 1.00 91.81 88 THR A C 1
ATOM 649 O O . THR A 1 88 ? -1.253 -16.008 -5.346 1.00 91.81 88 THR A O 1
ATOM 652 N N . LEU A 1 89 ? -1.492 -14.711 -3.531 1.00 91.44 89 LEU A N 1
ATOM 653 C CA . LEU A 1 89 ? -1.147 -13.454 -4.192 1.00 91.44 89 LEU A CA 1
ATOM 654 C C . LEU A 1 89 ? -0.428 -12.520 -3.217 1.00 91.44 89 LEU A C 1
ATOM 656 O O . LEU A 1 89 ? -0.893 -12.304 -2.096 1.00 91.44 89 LEU A O 1
ATOM 660 N N . ILE A 1 90 ? 0.680 -11.949 -3.681 1.00 90.25 90 ILE A N 1
ATOM 661 C CA . ILE A 1 90 ? 1.294 -10.752 -3.105 1.00 90.25 90 ILE A CA 1
ATOM 662 C C . ILE A 1 90 ? 1.152 -9.655 -4.159 1.00 90.25 90 ILE A C 1
ATOM 664 O O . ILE A 1 90 ? 1.663 -9.811 -5.270 1.00 90.25 90 ILE A O 1
ATOM 668 N N . ASP A 1 91 ? 0.433 -8.588 -3.826 1.00 92.19 91 ASP A N 1
ATOM 669 C CA . ASP A 1 91 ? 0.195 -7.443 -4.708 1.00 92.19 91 ASP A CA 1
ATOM 670 C C . ASP A 1 91 ? 0.748 -6.179 -4.054 1.00 92.19 91 ASP A C 1
ATOM 672 O O . ASP A 1 91 ? 0.382 -5.852 -2.923 1.00 92.19 91 ASP A O 1
ATOM 676 N N . SER A 1 92 ? 1.660 -5.500 -4.743 1.00 93.12 92 SER A N 1
ATOM 677 C CA . SER A 1 92 ? 2.386 -4.353 -4.211 1.00 93.12 92 SER A CA 1
ATOM 678 C C . SER A 1 92 ? 2.308 -3.151 -5.147 1.00 93.12 92 SER A C 1
ATOM 680 O O . SER A 1 92 ? 2.525 -3.266 -6.351 1.00 93.12 92 SER A O 1
ATOM 682 N N . VAL A 1 93 ? 2.115 -1.962 -4.580 1.00 95.69 93 VAL A N 1
ATOM 683 C CA . VAL A 1 93 ? 2.441 -0.690 -5.241 1.00 95.69 93 VAL A CA 1
ATOM 684 C C . VAL A 1 93 ? 3.712 -0.161 -4.592 1.00 95.69 93 VAL A C 1
ATOM 686 O O . VAL A 1 93 ? 3.728 0.154 -3.403 1.00 95.69 93 VAL A O 1
ATOM 689 N N . ALA A 1 94 ? 4.795 -0.122 -5.365 1.00 94.56 94 ALA A N 1
ATOM 690 C CA . ALA A 1 94 ? 6.141 0.179 -4.894 1.00 94.56 94 ALA A CA 1
ATOM 691 C C . ALA A 1 94 ? 6.571 1.567 -5.383 1.00 94.56 94 ALA A C 1
ATOM 693 O O . ALA A 1 94 ? 7.201 1.706 -6.434 1.00 94.56 94 ALA A O 1
ATOM 694 N N . SER A 1 95 ? 6.219 2.594 -4.610 1.00 95.12 95 SER A N 1
ATOM 695 C CA . SER A 1 95 ? 6.572 3.981 -4.905 1.00 95.12 95 SER A CA 1
ATOM 696 C C . SER A 1 95 ? 8.028 4.264 -4.544 1.00 95.12 95 SER A C 1
ATOM 698 O O . SER A 1 95 ? 8.529 3.835 -3.503 1.00 95.12 95 SER A O 1
ATOM 700 N N . THR A 1 96 ? 8.725 4.957 -5.439 1.00 94.25 96 THR A N 1
ATOM 701 C CA . THR A 1 96 ? 10.156 5.280 -5.337 1.00 94.25 96 THR A CA 1
ATOM 702 C C . THR A 1 96 ? 10.470 6.581 -6.085 1.00 94.25 96 THR A C 1
ATOM 704 O O . THR A 1 96 ? 9.562 7.268 -6.550 1.00 94.25 96 THR A O 1
ATOM 707 N N . THR A 1 97 ? 11.744 6.950 -6.226 1.00 91.56 97 THR A N 1
ATOM 708 C CA . THR A 1 97 ? 12.184 8.153 -6.950 1.00 91.56 97 THR A CA 1
ATOM 709 C C . THR A 1 97 ? 11.444 8.336 -8.286 1.00 91.56 97 THR A C 1
ATOM 711 O O . THR A 1 97 ? 11.311 7.392 -9.061 1.00 91.56 97 THR A O 1
ATOM 714 N N . ASN A 1 98 ? 10.990 9.568 -8.556 1.00 89.94 98 ASN A N 1
ATOM 715 C CA . ASN A 1 98 ? 10.139 9.984 -9.689 1.00 89.94 98 ASN A CA 1
ATOM 716 C C . ASN A 1 98 ? 8.660 9.561 -9.629 1.00 89.94 98 ASN A C 1
ATOM 718 O O . ASN A 1 98 ? 7.892 9.950 -10.508 1.00 89.94 98 ASN A O 1
ATOM 722 N N . SER A 1 99 ? 8.240 8.828 -8.597 1.00 93.06 99 SER A N 1
ATOM 723 C CA . SER A 1 99 ? 6.814 8.622 -8.311 1.00 93.06 99 SER A CA 1
ATOM 724 C C . SER A 1 99 ? 6.159 9.935 -7.859 1.00 93.06 99 SER A C 1
ATOM 726 O O . SER A 1 99 ? 6.848 10.871 -7.433 1.00 93.06 99 SER A O 1
ATOM 728 N N . TRP A 1 100 ? 4.835 10.028 -7.984 1.00 90.75 100 TRP A N 1
ATOM 729 C CA . TRP A 1 100 ? 4.086 11.257 -7.704 1.00 90.75 100 TRP A CA 1
ATOM 730 C C . TRP A 1 100 ? 4.283 11.717 -6.253 1.00 90.75 100 TRP A C 1
ATOM 732 O O . TRP A 1 100 ? 4.077 10.936 -5.327 1.00 90.75 100 TRP A O 1
ATOM 742 N N . ILE A 1 101 ? 4.723 12.972 -6.070 1.00 88.19 101 ILE A N 1
ATOM 743 C CA . ILE A 1 101 ? 4.941 13.633 -4.762 1.00 88.19 101 ILE A CA 1
ATOM 744 C C . ILE A 1 101 ? 5.737 12.743 -3.777 1.00 88.19 101 ILE A C 1
ATOM 746 O O . ILE A 1 101 ? 5.537 12.751 -2.564 1.00 88.19 101 ILE A O 1
ATOM 750 N N . PHE A 1 102 ? 6.666 11.940 -4.299 1.00 92.75 102 PHE A N 1
ATOM 751 C CA . PHE A 1 102 ? 7.371 10.955 -3.491 1.00 92.75 102 PHE A CA 1
ATOM 752 C C . PHE A 1 102 ? 8.381 11.593 -2.527 1.00 92.75 102 PHE A C 1
ATOM 754 O O . PHE A 1 102 ? 9.333 12.250 -2.951 1.00 92.75 102 PHE A O 1
ATOM 761 N N . ASP A 1 103 ? 8.225 11.308 -1.231 1.00 94.19 103 ASP A N 1
ATOM 762 C CA . ASP A 1 103 ? 9.214 11.602 -0.191 1.00 94.19 103 ASP A CA 1
ATOM 763 C C . ASP A 1 103 ? 9.131 10.565 0.945 1.00 94.19 103 ASP A C 1
ATOM 765 O O . ASP A 1 103 ? 8.300 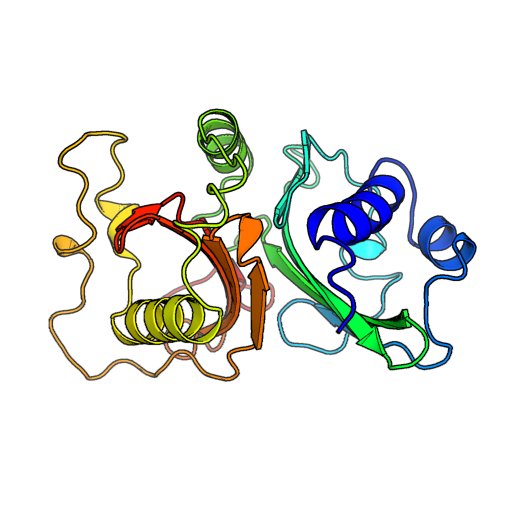10.656 1.854 1.00 94.19 103 ASP A O 1
ATOM 769 N N . ALA A 1 104 ? 10.015 9.561 0.913 1.00 95.12 104 ALA A N 1
ATOM 770 C CA . ALA A 1 104 ? 10.043 8.500 1.923 1.00 95.12 104 ALA A CA 1
ATOM 771 C C . ALA A 1 104 ? 10.366 9.012 3.337 1.00 95.12 104 ALA A C 1
ATOM 773 O O . ALA A 1 104 ? 9.848 8.475 4.316 1.00 95.12 104 ALA A O 1
ATOM 774 N N . LYS A 1 105 ? 11.197 10.057 3.473 1.00 95.81 105 LYS A N 1
ATOM 775 C CA . LYS A 1 105 ? 11.573 10.601 4.789 1.00 95.81 105 LYS A CA 1
ATOM 776 C C . LYS A 1 105 ? 10.416 11.364 5.411 1.00 95.81 105 LYS A C 1
ATOM 778 O O . LYS A 1 105 ? 10.143 11.193 6.597 1.00 95.81 105 LYS A O 1
ATOM 783 N N . LYS A 1 106 ? 9.723 12.171 4.611 1.00 93.12 106 LYS A N 1
ATOM 784 C CA . LYS A 1 106 ? 8.529 12.892 5.054 1.00 93.12 106 LYS A CA 1
ATOM 785 C C . LYS A 1 106 ? 7.380 11.931 5.355 1.00 93.12 106 LYS A C 1
ATOM 787 O O . LYS A 1 106 ? 6.708 12.100 6.367 1.00 93.12 106 LYS A O 1
ATOM 792 N N . THR A 1 107 ? 7.222 10.874 4.554 1.00 93.12 107 THR A N 1
ATOM 793 C CA . THR A 1 107 ? 6.275 9.788 4.860 1.00 93.12 107 THR A CA 1
ATOM 794 C C . THR A 1 107 ? 6.611 9.152 6.210 1.00 93.12 107 THR A C 1
ATOM 796 O O . THR A 1 107 ? 5.744 9.083 7.078 1.00 93.12 107 THR A O 1
ATOM 799 N N . LEU A 1 108 ? 7.880 8.779 6.440 1.00 94.19 108 LEU A N 1
ATOM 800 C CA . LEU A 1 108 ? 8.330 8.234 7.725 1.00 94.19 108 LEU A CA 1
ATOM 801 C C . LEU A 1 108 ? 8.035 9.194 8.891 1.00 94.19 108 LEU A C 1
ATOM 803 O O . LEU A 1 108 ? 7.558 8.771 9.940 1.00 94.19 108 LEU A O 1
ATOM 807 N N . GLN A 1 109 ? 8.299 10.489 8.707 1.00 94.06 109 GLN A N 1
ATOM 808 C CA . GLN A 1 109 ? 8.039 11.507 9.723 1.00 94.06 109 GLN A CA 1
ATOM 809 C C . GLN A 1 109 ? 6.562 11.541 10.141 1.00 94.06 109 GLN A C 1
ATOM 811 O O . GLN A 1 109 ? 6.288 11.673 11.335 1.00 94.06 109 GLN A O 1
ATOM 816 N N . TYR A 1 110 ? 5.622 11.451 9.196 1.00 90.50 110 TYR A N 1
ATOM 817 C CA . TYR A 1 110 ? 4.193 11.473 9.516 1.00 90.50 110 TYR A CA 1
ATOM 818 C C . TYR A 1 110 ? 3.719 10.167 10.142 1.00 90.50 110 TYR A C 1
ATOM 820 O O . TYR A 1 110 ? 3.099 10.233 11.198 1.00 90.50 110 TYR A O 1
ATOM 828 N N . VAL A 1 111 ? 4.072 9.000 9.583 1.00 91.19 111 VAL A N 1
ATOM 829 C CA . VAL A 1 111 ? 3.588 7.709 10.120 1.00 91.19 111 VAL A CA 1
ATOM 830 C C . VAL A 1 111 ? 4.021 7.471 11.566 1.00 91.19 111 VAL A C 1
ATOM 832 O O . VAL A 1 111 ? 3.309 6.829 12.328 1.00 91.19 111 VAL A O 1
ATOM 835 N N . LEU A 1 112 ? 5.174 8.010 11.978 1.00 92.56 112 LEU A N 1
ATOM 836 C CA . LEU A 1 112 ? 5.660 7.894 13.357 1.00 92.56 112 LEU A CA 1
ATOM 837 C C . LEU A 1 112 ? 4.856 8.733 14.365 1.00 92.56 112 LEU A C 1
ATOM 839 O O . LEU A 1 112 ? 5.019 8.546 15.568 1.00 92.56 112 LEU A O 1
ATOM 843 N N . GLN A 1 113 ? 4.012 9.651 13.894 1.00 92.06 113 GLN A N 1
ATOM 844 C CA . GLN A 1 113 ? 3.110 10.453 14.727 1.00 92.06 113 GLN A CA 1
ATOM 845 C C . GLN A 1 113 ? 1.705 9.840 14.819 1.00 92.06 113 GLN A C 1
ATOM 847 O O . GLN A 1 113 ? 0.839 10.385 15.504 1.00 92.06 113 GLN A O 1
ATOM 852 N N . GLU A 1 114 ? 1.455 8.737 14.115 1.00 90.44 114 GLU A N 1
ATOM 853 C CA . GLU A 1 114 ? 0.146 8.098 14.048 1.00 90.44 114 GLU A CA 1
ATOM 854 C C . GLU A 1 114 ? -0.007 7.044 15.139 1.00 90.44 114 GLU A C 1
ATOM 856 O O . GLU A 1 114 ? 0.922 6.294 15.448 1.00 90.44 114 GLU A O 1
ATOM 861 N N . THR A 1 115 ? -1.217 6.947 15.685 1.00 90.75 115 THR A N 1
ATOM 862 C CA . THR A 1 115 ? -1.581 5.905 16.641 1.00 90.75 115 THR A CA 1
ATOM 863 C C . THR A 1 115 ? -2.589 4.983 15.984 1.00 90.75 115 THR A C 1
ATOM 865 O O . THR A 1 115 ? -3.714 5.380 15.693 1.00 90.75 115 THR A O 1
ATOM 868 N N . TRP A 1 116 ? -2.175 3.742 15.764 1.00 88.56 116 TRP A N 1
ATOM 869 C CA . TRP A 1 116 ? -3.004 2.689 15.195 1.00 88.56 116 TRP A CA 1
ATOM 870 C C . TRP A 1 116 ? -3.287 1.649 16.275 1.00 88.56 116 TRP A C 1
ATOM 872 O O . TRP A 1 116 ? -2.699 0.570 16.270 1.00 88.56 116 TRP A O 1
ATOM 882 N N . ASP A 1 117 ? -4.153 1.995 17.223 1.00 90.88 117 ASP A N 1
ATOM 883 C CA . ASP A 1 117 ? -4.607 1.065 18.256 1.00 90.88 117 ASP A CA 1
ATOM 884 C C . ASP A 1 117 ? -5.866 0.318 17.790 1.00 90.88 117 ASP A C 1
ATOM 886 O O . ASP A 1 117 ? -6.681 0.892 17.061 1.00 90.88 117 ASP A O 1
ATOM 890 N N . PRO A 1 118 ? -6.076 -0.941 18.220 1.00 93.31 118 PRO A N 1
ATOM 891 C CA . PRO A 1 118 ? -7.330 -1.631 17.963 1.00 93.31 118 PRO A CA 1
ATOM 892 C C . PRO A 1 118 ? -8.524 -0.852 18.525 1.00 93.31 118 PRO A C 1
ATOM 894 O O . PRO A 1 118 ? -8.568 -0.500 19.708 1.00 93.31 118 PRO A O 1
ATOM 897 N N . ILE A 1 119 ? -9.530 -0.633 17.685 1.00 93.81 119 ILE A N 1
ATOM 898 C CA . ILE A 1 119 ? -10.792 -0.012 1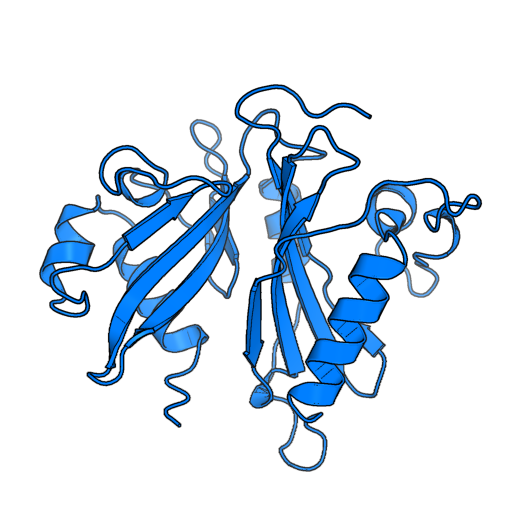8.071 1.00 93.81 119 ILE A CA 1
ATOM 899 C C . ILE A 1 119 ? -11.531 -0.978 19.013 1.00 93.81 119 ILE A C 1
ATOM 901 O O . ILE A 1 119 ? -11.599 -2.179 18.732 1.00 93.81 119 ILE A O 1
ATOM 905 N N . PRO A 1 120 ? -12.121 -0.508 20.131 1.00 96.06 120 PRO A N 1
ATOM 906 C CA . PRO A 1 120 ? -12.922 -1.362 21.004 1.00 96.06 120 PRO A CA 1
ATOM 907 C C . PRO A 1 120 ? -14.022 -2.091 20.223 1.00 96.06 120 PRO A C 1
ATOM 909 O O . PRO A 1 120 ? -14.726 -1.456 19.447 1.00 96.06 120 PRO A O 1
ATOM 912 N N . VAL A 1 121 ? -14.224 -3.391 20.469 1.00 94.75 121 VAL A N 1
ATOM 913 C CA . VAL A 1 121 ? -15.123 -4.261 19.673 1.00 94.75 121 VAL A CA 1
ATOM 914 C C . VAL A 1 121 ? -16.515 -3.656 19.434 1.00 94.75 121 VAL A C 1
ATOM 916 O O . VAL A 1 121 ? -17.019 -3.698 18.321 1.00 94.75 121 VAL A O 1
ATOM 919 N N . GLY A 1 122 ? -17.125 -3.023 20.443 1.00 95.38 122 GLY A N 1
ATOM 920 C CA . GLY A 1 122 ? -18.446 -2.383 20.311 1.00 95.38 122 GLY A CA 1
ATOM 921 C C . GLY A 1 122 ? -18.477 -1.078 19.498 1.00 95.38 122 GLY A C 1
ATOM 922 O O . GLY A 1 122 ? -19.545 -0.495 19.336 1.00 95.38 122 GLY A O 1
ATOM 923 N N . LYS A 1 123 ? -17.321 -0.598 19.036 1.00 96.12 123 LYS A N 1
ATOM 924 C CA . LYS A 1 123 ? -17.135 0.609 18.217 1.00 96.12 123 LYS A CA 1
ATOM 925 C C . LYS A 1 123 ? -16.518 0.309 16.847 1.00 96.12 123 LYS A C 1
ATOM 927 O O . LYS A 1 123 ? -16.305 1.246 16.087 1.00 96.12 123 LYS A O 1
ATOM 932 N N . GLN A 1 124 ? -16.193 -0.951 16.556 1.00 96.25 124 GLN A N 1
ATOM 933 C CA . GLN A 1 124 ? -15.655 -1.346 15.257 1.00 96.25 124 GLN A CA 1
ATOM 934 C C . GLN A 1 124 ? -16.756 -1.225 14.203 1.00 96.25 124 GLN A C 1
ATOM 936 O O . GLN A 1 124 ? -17.830 -1.817 14.341 1.00 96.25 124 GLN A O 1
ATOM 941 N N . ASP A 1 125 ? -16.490 -0.442 13.161 1.00 96.31 125 ASP A N 1
ATOM 942 C CA . ASP A 1 125 ? -17.346 -0.402 11.984 1.00 96.31 125 ASP A CA 1
ATOM 943 C C . ASP A 1 125 ? -17.268 -1.744 11.245 1.00 96.31 125 ASP A C 1
ATOM 945 O O . ASP A 1 125 ? -16.218 -2.387 11.187 1.00 96.31 125 ASP A O 1
ATOM 949 N N . LYS A 1 126 ? -18.392 -2.168 10.662 1.00 96.50 126 LYS A N 1
ATOM 950 C CA . LYS A 1 126 ? -18.426 -3.387 9.849 1.00 96.50 126 LYS A CA 1
ATOM 951 C C . LYS A 1 126 ? -17.606 -3.207 8.579 1.00 96.50 126 LYS A C 1
ATOM 953 O O . LYS A 1 126 ? -17.547 -2.104 8.024 1.00 96.50 126 LYS A O 1
ATOM 958 N N . ARG A 1 127 ? -17.086 -4.311 8.045 1.00 96.31 127 ARG A N 1
ATOM 959 C CA . ARG A 1 127 ? -16.361 -4.347 6.768 1.00 96.31 127 ARG A CA 1
ATOM 960 C C . ARG A 1 127 ? -17.070 -3.570 5.657 1.00 96.31 127 ARG A C 1
ATOM 962 O O . ARG A 1 127 ? -16.412 -2.818 4.942 1.00 96.31 127 ARG A O 1
ATOM 969 N N . GLU A 1 128 ? -18.387 -3.719 5.515 1.00 97.38 128 GLU A N 1
ATOM 970 C CA . GLU A 1 128 ? -19.151 -3.057 4.448 1.00 97.38 128 GLU A CA 1
ATOM 971 C C . GLU A 1 128 ? -19.168 -1.532 4.606 1.00 97.38 128 GLU A C 1
ATOM 973 O O . GLU A 1 128 ? -19.143 -0.811 3.612 1.00 97.38 128 GLU A O 1
ATOM 978 N N . VAL A 1 129 ? -19.170 -1.035 5.846 1.00 97.25 129 VAL A N 1
ATOM 979 C CA . VAL A 1 129 ? -19.123 0.404 6.146 1.00 97.25 129 VAL A CA 1
ATOM 980 C C . VAL A 1 129 ? -17.749 0.969 5.799 1.00 97.25 129 VAL A C 1
ATOM 982 O O . VAL A 1 129 ? -17.660 2.002 5.136 1.00 97.25 129 VAL A O 1
ATOM 985 N N . ILE A 1 130 ? -16.679 0.267 6.183 1.00 97.12 130 ILE A N 1
ATOM 986 C CA . ILE A 1 130 ? -15.305 0.669 5.855 1.00 97.12 130 ILE A CA 1
ATOM 987 C C . ILE A 1 130 ? -15.093 0.655 4.333 1.00 97.12 130 ILE A C 1
ATOM 989 O O . ILE A 1 130 ? -14.511 1.588 3.779 1.00 97.12 130 ILE A O 1
ATOM 993 N N . GLN A 1 131 ? -15.608 -0.366 3.641 1.00 97.44 131 GLN A N 1
ATOM 994 C CA . GLN A 1 131 ? -15.531 -0.442 2.183 1.00 97.44 131 GLN A CA 1
ATOM 995 C C . GLN A 1 131 ? -16.291 0.709 1.514 1.00 97.44 131 GLN A C 1
ATOM 997 O O . GLN A 1 131 ? -15.724 1.375 0.653 1.00 97.44 131 GLN A O 1
ATOM 1002 N N . ALA A 1 132 ? -17.521 0.996 1.954 1.00 96.50 132 ALA A N 1
ATOM 1003 C CA . ALA A 1 132 ? -18.319 2.099 1.418 1.00 96.50 132 ALA A CA 1
ATOM 1004 C C . ALA A 1 132 ? -17.649 3.467 1.635 1.00 96.50 132 ALA A C 1
ATOM 1006 O O . ALA A 1 132 ? -17.722 4.336 0.767 1.00 96.50 132 ALA A O 1
ATOM 1007 N N . ALA A 1 133 ? -16.953 3.659 2.762 1.00 94.31 133 ALA A N 1
ATOM 1008 C CA . ALA A 1 133 ? -16.140 4.852 2.984 1.00 94.31 133 ALA A CA 1
ATOM 1009 C C . ALA A 1 133 ? -14.975 4.947 1.982 1.00 94.31 133 ALA A C 1
ATOM 1011 O O . ALA A 1 133 ? -14.686 6.035 1.489 1.00 94.31 133 ALA A O 1
ATOM 1012 N N . GLY A 1 134 ? -14.340 3.821 1.644 1.00 93.69 134 GLY A N 1
ATOM 1013 C CA . GLY A 1 134 ? -13.315 3.752 0.599 1.00 93.69 134 GLY A CA 1
ATOM 1014 C C . GLY A 1 134 ? -13.826 3.992 -0.808 1.00 93.69 134 GLY A C 1
ATOM 1015 O O . GLY A 1 134 ? -13.166 4.693 -1.573 1.00 93.69 134 GLY A O 1
ATOM 1016 N N . ASP A 1 135 ? -15.016 3.492 -1.127 1.00 93.75 135 ASP A N 1
ATOM 1017 C CA . ASP A 1 135 ? -15.677 3.793 -2.393 1.00 93.75 135 ASP A CA 1
ATOM 1018 C C . ASP A 1 135 ? -15.944 5.292 -2.518 1.00 93.75 135 ASP A C 1
ATOM 1020 O O . ASP A 1 135 ? -15.488 5.917 -3.474 1.00 93.75 135 ASP A O 1
ATOM 1024 N N . ALA A 1 136 ? -16.571 5.890 -1.500 1.00 90.00 136 ALA A N 1
ATOM 1025 C CA . ALA A 1 136 ? -16.828 7.325 -1.465 1.00 90.00 136 ALA A CA 1
ATOM 1026 C C . ALA A 1 136 ? -15.531 8.151 -1.538 1.00 90.00 136 ALA A C 1
ATOM 1028 O O . ALA A 1 136 ? -15.474 9.143 -2.261 1.00 90.00 136 ALA A O 1
ATOM 1029 N N . TYR A 1 137 ? -14.476 7.735 -0.829 1.00 88.12 137 TYR A N 1
ATOM 1030 C CA . TYR A 1 137 ? -13.171 8.396 -0.862 1.00 88.12 137 TYR A CA 1
ATOM 1031 C C . TYR A 1 137 ? -12.564 8.396 -2.276 1.00 88.12 137 TYR A C 1
ATOM 1033 O O . TYR A 1 137 ? -12.146 9.448 -2.767 1.00 88.12 137 TYR A O 1
ATOM 1041 N N . LEU A 1 138 ? -12.555 7.244 -2.956 1.00 88.44 138 LEU A N 1
ATOM 1042 C CA . LEU A 1 138 ? -11.987 7.111 -4.301 1.00 88.44 138 LEU A CA 1
ATOM 1043 C C . LEU A 1 138 ? -12.860 7.727 -5.400 1.00 88.44 138 LEU A C 1
ATOM 1045 O O . LEU A 1 138 ? -12.321 8.103 -6.444 1.00 88.44 138 LEU A O 1
ATOM 1049 N N . ASP A 1 139 ? -14.169 7.848 -5.172 1.00 84.69 139 ASP A N 1
ATOM 1050 C CA . ASP A 1 139 ? -15.107 8.535 -6.069 1.00 84.69 139 ASP A CA 1
ATOM 1051 C C . ASP A 1 139 ? -15.002 10.065 -5.957 1.00 84.69 139 ASP A C 1
ATOM 1053 O O . ASP A 1 139 ? -15.244 10.776 -6.931 1.00 84.69 139 ASP A O 1
ATOM 1057 N N . MET A 1 140 ? -14.620 10.588 -4.785 1.00 72.56 140 MET A N 1
ATOM 1058 C CA . MET A 1 140 ? -14.533 12.031 -4.516 1.00 72.56 140 MET A CA 1
ATOM 1059 C C . MET A 1 140 ? -13.220 12.702 -4.963 1.00 72.56 140 MET A C 1
ATOM 1061 O O . MET A 1 140 ? -13.091 13.912 -4.788 1.00 72.56 140 MET A O 1
ATOM 1065 N N . TRP A 1 141 ? -12.273 11.952 -5.541 1.00 64.25 141 TRP A N 1
ATOM 1066 C CA . TRP A 1 141 ? -10.935 12.410 -5.960 1.00 64.25 141 TRP A CA 1
ATOM 1067 C C . TRP A 1 141 ? -10.213 13.251 -4.895 1.00 64.25 141 TRP A C 1
ATOM 1069 O O . TRP A 1 141 ? -10.196 14.482 -4.926 1.00 64.25 141 TRP A O 1
ATOM 1079 N N . LEU A 1 142 ? -9.619 12.582 -3.907 1.00 56.91 142 LEU A N 1
ATOM 1080 C CA . LEU A 1 142 ? -8.993 13.253 -2.768 1.00 56.91 142 LEU A CA 1
ATOM 1081 C C . LEU A 1 142 ? -7.463 13.291 -2.885 1.00 56.91 142 LEU A C 1
ATOM 1083 O O . LEU A 1 142 ? -6.762 12.599 -2.159 1.00 56.91 142 LEU A O 1
ATOM 1087 N N . GLU A 1 143 ? -6.952 14.207 -3.712 1.00 54.38 143 GLU A N 1
ATOM 1088 C CA . GLU A 1 143 ? -5.566 14.718 -3.620 1.00 54.38 143 GLU A CA 1
ATOM 1089 C C . GLU A 1 143 ? -5.442 15.904 -2.640 1.00 54.38 143 GLU A C 1
ATOM 1091 O O . GLU A 1 143 ? -4.395 16.541 -2.522 1.00 54.38 143 GLU A O 1
ATOM 1096 N N . GLY A 1 144 ? -6.519 16.253 -1.925 1.00 47.53 144 GLY A N 1
ATOM 1097 C CA . GLY A 1 144 ? -6.569 17.479 -1.126 1.00 47.53 144 GLY A CA 1
ATOM 1098 C C . GLY A 1 144 ? -5.444 17.615 -0.102 1.00 47.53 144 GLY A C 1
ATOM 1099 O O . GLY A 1 144 ? -4.944 18.723 0.087 1.00 47.53 144 GLY A O 1
ATOM 1100 N N . SER A 1 145 ? -4.973 16.514 0.486 1.00 49.00 145 SER A N 1
ATOM 1101 C CA . SER A 1 145 ? -3.902 16.533 1.490 1.00 49.00 145 SER A CA 1
ATOM 1102 C C . SER A 1 145 ? -2.564 17.055 0.955 1.00 49.00 145 SER A C 1
ATOM 1104 O O . SER A 1 145 ? -1.844 17.702 1.718 1.00 49.00 145 SER A O 1
ATOM 1106 N N . ALA A 1 146 ? -2.253 16.880 -0.338 1.00 52.38 146 ALA A N 1
ATOM 1107 C CA . ALA A 1 146 ? -1.033 17.422 -0.947 1.00 52.38 146 ALA A CA 1
ATOM 1108 C C . ALA A 1 146 ? -0.978 18.960 -0.879 1.00 52.38 146 ALA A C 1
ATOM 1110 O O . ALA A 1 146 ? 0.100 19.550 -0.781 1.00 52.38 146 ALA A O 1
ATOM 1111 N N . TYR A 1 147 ? -2.145 19.609 -0.873 1.00 52.09 147 TYR A N 1
ATOM 1112 C CA . TYR A 1 147 ? -2.280 21.066 -0.858 1.00 52.09 147 TYR A CA 1
ATOM 1113 C C . TYR A 1 147 ? -2.707 21.624 0.506 1.00 52.09 147 TYR A C 1
ATOM 1115 O O . TYR A 1 147 ? -2.522 22.817 0.767 1.00 52.09 147 TYR A O 1
ATOM 1123 N N . THR A 1 148 ? -3.274 20.791 1.386 1.00 55.06 148 THR A N 1
ATOM 1124 C CA . THR A 1 148 ? -3.935 21.260 2.615 1.00 55.06 148 THR A CA 1
ATOM 1125 C C . THR A 1 148 ? -3.487 20.587 3.906 1.00 55.06 148 THR A C 1
ATOM 1127 O O . THR A 1 148 ? -3.843 21.096 4.964 1.00 55.06 148 THR A O 1
ATOM 1130 N N . GLY A 1 149 ? -2.691 19.514 3.858 1.00 61.28 149 GLY A N 1
ATOM 1131 C CA . GLY A 1 149 ? -2.170 18.829 5.045 1.00 61.28 149 GLY A CA 1
ATOM 1132 C C . GLY A 1 149 ? -1.021 19.595 5.708 1.00 61.28 149 GLY A C 1
ATOM 1133 O O . GLY A 1 149 ? 0.151 19.297 5.468 1.00 61.28 149 GLY A O 1
ATOM 1134 N N . LYS A 1 150 ? -1.331 20.601 6.533 1.00 65.31 150 LYS A N 1
ATOM 1135 C CA . LYS A 1 150 ? -0.350 21.389 7.305 1.00 65.31 150 LYS A CA 1
ATOM 1136 C C . LYS A 1 150 ? -0.115 20.836 8.716 1.00 65.31 150 LYS A C 1
ATOM 1138 O O . LYS A 1 150 ? 0.620 21.456 9.486 1.00 65.31 150 LYS A O 1
ATOM 1143 N N . GLY A 1 151 ? -0.716 19.697 9.056 1.00 63.31 151 GLY A N 1
ATOM 1144 C CA . GLY A 1 151 ? -0.711 19.112 10.396 1.00 63.31 151 GLY A CA 1
ATOM 1145 C C . GLY A 1 151 ? -1.561 19.904 11.391 1.00 63.31 151 GLY A C 1
ATOM 1146 O O . GLY A 1 151 ? -1.280 19.868 12.590 1.00 63.31 151 GLY A O 1
ATOM 1147 N N . LYS A 1 152 ? -2.548 20.673 10.916 1.00 68.31 152 LYS A N 1
ATOM 1148 C CA . LYS A 1 152 ? -3.378 21.538 11.761 1.00 68.31 152 LYS A CA 1
ATOM 1149 C C . LYS A 1 152 ? -4.795 20.983 11.926 1.00 68.31 152 LYS A C 1
ATOM 1151 O O . LYS A 1 152 ? -5.279 20.267 11.053 1.00 68.31 152 LYS A O 1
ATOM 1156 N N . PRO A 1 153 ? -5.507 21.341 13.014 1.00 65.12 153 PRO A N 1
ATOM 1157 C CA . PRO A 1 153 ? -6.891 20.908 13.216 1.00 65.12 153 PRO A CA 1
ATOM 1158 C C . PRO A 1 153 ? -7.868 21.351 12.115 1.00 65.12 153 PRO A C 1
ATOM 1160 O O . PRO A 1 153 ? -8.942 20.767 11.998 1.00 65.12 153 PRO A O 1
ATOM 1163 N N . ASP A 1 154 ? -7.522 22.389 11.348 1.00 71.00 154 ASP A N 1
ATOM 1164 C CA . ASP A 1 154 ? -8.312 22.934 10.241 1.00 71.00 154 ASP A CA 1
ATOM 1165 C C . ASP A 1 154 ? -7.914 22.383 8.861 1.00 71.00 154 ASP A C 1
ATOM 1167 O O . ASP A 1 154 ? -8.491 22.801 7.853 1.00 71.00 154 ASP A O 1
ATOM 1171 N N . ASP A 1 155 ? -6.971 21.436 8.797 1.00 66.25 155 ASP A N 1
ATOM 1172 C CA . ASP A 1 155 ? -6.642 20.740 7.556 1.00 66.25 155 ASP A CA 1
ATOM 1173 C C . ASP A 1 155 ? -7.909 20.095 6.976 1.00 66.25 155 ASP A C 1
ATOM 1175 O O . ASP A 1 155 ? -8.647 19.363 7.640 1.00 66.25 155 ASP A O 1
ATOM 1179 N N . SER A 1 156 ? -8.181 20.380 5.706 1.00 65.12 156 SER A N 1
ATOM 1180 C CA . SER A 1 156 ? -9.386 19.914 5.031 1.00 65.12 156 SER A CA 1
ATOM 1181 C C . SER A 1 156 ? -9.052 19.458 3.632 1.00 65.12 156 SER A C 1
ATOM 1183 O O . SER A 1 156 ? -8.372 20.166 2.899 1.00 65.12 156 SER A O 1
ATOM 1185 N N . CYS A 1 157 ? -9.606 18.328 3.204 1.00 62.22 157 CYS A N 1
ATOM 1186 C CA . CYS A 1 157 ? -9.469 17.900 1.817 1.00 62.22 157 CYS A CA 1
ATOM 1187 C C . CYS A 1 157 ? -10.393 18.676 0.856 1.00 62.22 157 CYS A C 1
ATOM 1189 O O . CYS A 1 157 ? -10.262 18.529 -0.354 1.00 62.22 157 CYS A O 1
ATOM 1191 N N . LYS A 1 158 ? -11.298 19.529 1.369 1.00 64.69 158 LYS A N 1
ATOM 1192 C CA . LYS A 1 158 ? -12.301 20.260 0.573 1.00 64.69 158 LYS A CA 1
ATOM 1193 C C . LYS A 1 158 ? -11.711 21.085 -0.585 1.00 64.69 158 LYS A C 1
ATOM 1195 O O . LYS A 1 158 ? -12.297 21.037 -1.660 1.00 64.69 158 LYS A O 1
ATOM 1200 N N . PRO A 1 159 ? -10.591 21.818 -0.427 1.00 62.59 159 PRO A N 1
ATOM 1201 C CA . PRO A 1 159 ? -9.982 22.560 -1.533 1.00 62.59 159 PRO A CA 1
ATOM 1202 C C . PRO A 1 159 ? -9.455 21.688 -2.680 1.00 62.59 159 PRO A C 1
ATOM 1204 O O . PRO A 1 159 ? -9.317 22.199 -3.784 1.00 62.59 159 PRO A O 1
ATOM 1207 N N . GLY A 1 160 ? -9.142 20.412 -2.427 1.00 59.53 160 GLY A N 1
ATOM 1208 C CA . GLY A 1 160 ? -8.643 19.489 -3.451 1.00 59.53 160 GLY A CA 1
ATOM 1209 C C . GLY A 1 160 ? -9.720 18.657 -4.135 1.00 59.53 160 GLY A C 1
ATOM 1210 O O . GLY A 1 160 ? -9.388 17.887 -5.026 1.00 59.53 160 GLY A O 1
ATOM 1211 N N . ILE A 1 161 ? -10.989 18.802 -3.734 1.00 64.31 161 ILE A N 1
ATOM 1212 C CA . ILE A 1 161 ? -12.104 18.159 -4.432 1.00 64.31 161 ILE A CA 1
ATOM 1213 C C . ILE A 1 161 ? -12.262 18.882 -5.776 1.00 64.31 161 ILE A C 1
ATOM 1215 O O . ILE A 1 161 ? -12.473 20.102 -5.783 1.00 64.31 161 ILE A O 1
ATOM 1219 N N . PRO A 1 162 ? -12.161 18.176 -6.911 1.00 59.31 162 PRO A N 1
ATOM 1220 C CA . PRO A 1 162 ? -12.249 18.811 -8.209 1.00 59.31 162 PRO A CA 1
ATOM 1221 C C . PRO A 1 162 ? -13.677 19.324 -8.407 1.00 59.31 162 PRO A C 1
ATOM 1223 O O . PRO A 1 162 ? -14.661 18.662 -8.082 1.00 59.31 162 PRO A O 1
ATOM 1226 N N . SER A 1 163 ? -13.802 20.542 -8.931 1.00 60.47 163 SER A N 1
ATOM 1227 C CA . SER A 1 163 ? -15.100 21.190 -9.148 1.00 60.47 163 SER A CA 1
ATOM 1228 C C . SER A 1 163 ? -15.835 20.679 -10.392 1.00 60.47 163 SER A C 1
ATOM 1230 O O . SER A 1 163 ? -16.975 21.079 -10.628 1.00 60.47 163 SER A O 1
ATOM 1232 N N . ASN A 1 164 ? -15.202 19.811 -11.189 1.00 56.38 164 ASN A N 1
ATOM 1233 C CA . ASN A 1 164 ? -15.767 19.226 -12.397 1.00 56.38 164 ASN A CA 1
ATOM 1234 C C . ASN A 1 164 ? -15.800 17.688 -12.318 1.00 56.38 164 ASN A C 1
ATOM 1236 O O . ASN A 1 164 ? -14.837 17.027 -11.950 1.00 56.38 164 ASN A O 1
ATOM 1240 N N . SER A 1 165 ? -16.935 17.098 -12.688 1.00 58.38 165 SER A N 1
ATOM 1241 C CA . SER A 1 165 ? -17.199 15.653 -12.627 1.00 58.38 165 SER A CA 1
ATOM 1242 C C . SER A 1 165 ? -16.709 14.886 -13.868 1.00 58.38 165 SER A C 1
ATOM 1244 O O . SER A 1 165 ? -17.286 13.865 -14.233 1.00 58.38 165 SER A O 1
ATOM 1246 N N . HIS A 1 166 ? -15.680 15.389 -14.559 1.00 66.62 166 HIS A N 1
ATOM 1247 C CA . HIS A 1 166 ? -15.223 14.869 -15.859 1.00 66.62 166 HIS A CA 1
ATOM 1248 C C . HIS A 1 166 ? -13.925 14.053 -15.799 1.00 66.62 166 HIS A C 1
ATOM 1250 O O . HIS A 1 166 ? -13.377 13.701 -16.843 1.00 66.62 166 HIS A O 1
ATOM 1256 N N . GLN A 1 167 ? -13.409 13.761 -14.606 1.00 72.56 167 GLN A N 1
ATOM 1257 C CA . GLN A 1 167 ? -12.203 12.951 -14.467 1.00 72.56 167 GLN A CA 1
ATOM 1258 C C . GLN A 1 167 ? -12.507 11.459 -14.625 1.00 72.56 167 GLN A C 1
ATOM 1260 O O . GLN A 1 167 ? -13.584 10.983 -14.265 1.00 72.56 167 GLN A O 1
ATOM 1265 N N . ALA A 1 168 ? -11.540 10.723 -15.174 1.00 85.62 168 ALA A N 1
ATOM 1266 C CA . ALA A 1 168 ? -11.638 9.276 -15.294 1.00 85.62 168 ALA A CA 1
ATOM 1267 C C . ALA A 1 168 ? -11.615 8.615 -13.898 1.00 85.62 168 ALA A C 1
ATOM 1269 O O . ALA A 1 168 ? -10.912 9.101 -13.005 1.00 85.62 168 ALA A O 1
ATOM 1270 N N . PRO A 1 169 ? -12.380 7.531 -13.686 1.00 87.19 169 PRO A N 1
ATOM 1271 C CA . PRO A 1 169 ? -12.533 6.916 -12.374 1.00 87.19 169 PRO A CA 1
ATOM 1272 C C . PRO A 1 169 ? -11.266 6.198 -11.893 1.00 87.19 169 PRO A C 1
ATOM 1274 O O . PRO A 1 169 ? -10.438 5.740 -12.675 1.00 87.19 169 PRO A O 1
ATOM 1277 N N . ASN A 1 170 ? -11.166 6.004 -10.577 1.00 91.19 170 ASN A N 1
ATOM 1278 C CA . ASN A 1 170 ? -10.260 5.011 -10.001 1.00 91.19 170 ASN A CA 1
ATOM 1279 C C . ASN A 1 170 ? -10.859 3.613 -10.197 1.00 91.19 170 ASN A C 1
ATOM 1281 O O . ASN A 1 170 ? -11.865 3.291 -9.557 1.00 91.19 170 ASN A O 1
ATOM 1285 N N . THR A 1 171 ? -10.273 2.787 -11.062 1.00 94.44 171 THR A N 1
ATOM 1286 C CA . THR A 1 171 ? -10.804 1.456 -11.415 1.00 94.44 171 THR A CA 1
ATOM 1287 C C . THR A 1 171 ? -9.971 0.323 -10.825 1.00 94.44 171 THR A C 1
ATOM 1289 O O . THR A 1 171 ? -8.972 0.548 -10.145 1.00 94.44 171 THR A O 1
ATOM 1292 N N . HIS A 1 172 ? -10.410 -0.925 -11.033 1.00 96.06 172 HIS A N 1
ATOM 1293 C CA . HIS A 1 172 ? -9.707 -2.130 -10.569 1.00 96.06 172 HIS A CA 1
ATOM 1294 C C . HIS A 1 172 ? -9.381 -2.115 -9.066 1.00 96.06 172 HIS A C 1
ATOM 1296 O O . HIS A 1 172 ? -8.314 -2.569 -8.656 1.00 96.06 172 HIS A O 1
ATOM 1302 N N . ARG A 1 173 ? -10.293 -1.577 -8.248 1.00 96.62 173 AR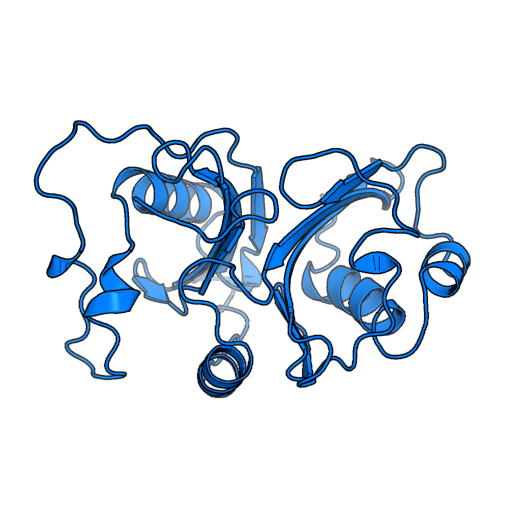G A N 1
ATOM 1303 C CA . ARG A 1 173 ? -10.124 -1.435 -6.798 1.00 96.62 173 ARG A CA 1
ATOM 1304 C C . ARG A 1 173 ? -10.066 -2.806 -6.124 1.00 96.62 173 ARG A C 1
ATOM 1306 O O . ARG A 1 173 ? -10.948 -3.642 -6.323 1.00 96.62 173 ARG A O 1
ATOM 1313 N N . ARG A 1 174 ? -9.031 -3.034 -5.321 1.00 96.00 174 ARG A N 1
ATOM 1314 C CA . ARG A 1 174 ? -8.777 -4.278 -4.581 1.00 96.00 174 ARG A CA 1
ATOM 1315 C C . ARG A 1 174 ? -8.606 -3.938 -3.111 1.00 96.00 174 ARG A C 1
ATOM 1317 O O . ARG A 1 174 ? -7.737 -3.143 -2.770 1.00 96.00 174 ARG A O 1
ATOM 1324 N N . TYR A 1 175 ? -9.437 -4.527 -2.256 1.00 94.38 175 TYR A N 1
ATOM 1325 C CA . TYR A 1 175 ? -9.583 -4.116 -0.859 1.00 94.38 175 TYR A CA 1
ATOM 1326 C C . TYR A 1 175 ? -8.992 -5.140 0.103 1.00 94.38 175 TYR A C 1
ATOM 1328 O O . TYR A 1 175 ? -9.375 -6.313 0.096 1.00 94.38 175 TYR A O 1
ATOM 1336 N N . VAL A 1 176 ? -8.179 -4.652 1.031 1.00 92.56 176 VAL A N 1
ATOM 1337 C CA . VAL A 1 176 ? -7.856 -5.335 2.285 1.00 92.56 176 VAL A CA 1
ATOM 1338 C C . VAL A 1 176 ? -8.371 -4.460 3.423 1.00 92.56 176 VAL A C 1
ATOM 1340 O O . VAL A 1 176 ? -7.993 -3.301 3.532 1.00 92.56 176 VAL A O 1
ATOM 1343 N N . ILE A 1 177 ? -9.270 -5.008 4.242 1.00 93.62 177 ILE A N 1
ATOM 1344 C CA . ILE A 1 177 ? -9.951 -4.295 5.332 1.00 93.62 177 ILE A CA 1
ATOM 1345 C C . ILE A 1 177 ? -9.692 -5.040 6.636 1.00 93.62 177 ILE A C 1
ATOM 1347 O O . ILE A 1 177 ? -9.857 -6.264 6.678 1.00 93.62 177 ILE A O 1
ATOM 1351 N N . ASP A 1 178 ? -9.336 -4.285 7.670 1.00 92.31 178 ASP A N 1
ATOM 1352 C CA . ASP A 1 178 ? -9.161 -4.732 9.049 1.00 92.31 178 ASP A CA 1
ATOM 1353 C C . ASP A 1 178 ? -10.177 -4.007 9.945 1.00 92.31 178 ASP A C 1
ATOM 1355 O O . ASP A 1 178 ? -9.999 -2.834 10.271 1.00 92.31 178 ASP A O 1
ATOM 1359 N N . GLU A 1 179 ? -11.251 -4.697 10.335 1.00 94.12 179 GLU A N 1
ATOM 1360 C CA . GLU A 1 179 ? -12.298 -4.143 11.210 1.00 94.12 179 GLU A CA 1
ATOM 1361 C C . GLU A 1 179 ? -11.759 -3.812 12.606 1.00 94.12 179 GLU A C 1
ATOM 1363 O O . GLU A 1 179 ? -12.184 -2.834 13.219 1.00 94.12 179 GLU A O 1
ATOM 1368 N N . SER A 1 180 ? -10.774 -4.578 13.094 1.00 94.19 180 SER A N 1
ATOM 1369 C CA . SER A 1 180 ? -10.206 -4.366 14.427 1.00 94.19 180 SER A CA 1
ATOM 1370 C C . SER A 1 180 ? -9.436 -3.056 14.518 1.00 94.19 180 SER A C 1
ATOM 1372 O O . SER A 1 180 ? -9.479 -2.386 15.545 1.00 94.19 180 SER A O 1
ATOM 1374 N N . MET A 1 181 ? -8.790 -2.666 13.422 1.00 92.31 181 MET A N 1
ATOM 1375 C CA . MET A 1 181 ? -8.047 -1.413 13.292 1.00 92.31 181 MET A CA 1
ATOM 1376 C C . MET A 1 181 ? -8.887 -0.296 12.659 1.00 92.31 181 MET A C 1
ATOM 1378 O O . MET A 1 181 ? -8.396 0.821 12.508 1.00 92.31 181 MET A O 1
ATOM 1382 N N . GLY A 1 182 ? -10.111 -0.607 12.215 1.00 95.06 182 GLY A N 1
ATOM 1383 C CA . GLY A 1 182 ? -10.934 0.276 11.392 1.00 95.06 182 GLY A CA 1
ATOM 1384 C C . GLY A 1 182 ? -10.235 0.723 10.111 1.00 95.06 182 GLY A C 1
ATOM 1385 O O . GLY A 1 182 ? -10.451 1.839 9.669 1.00 95.06 182 GLY A O 1
ATOM 1386 N N . SER A 1 183 ? -9.342 -0.075 9.527 1.00 94.00 183 SER A N 1
ATOM 1387 C CA . SER A 1 183 ? -8.473 0.381 8.434 1.00 94.00 183 SER A CA 1
ATOM 1388 C C . SER A 1 183 ? -8.754 -0.313 7.113 1.00 94.00 183 SER A C 1
ATOM 1390 O O . SER A 1 183 ? -9.164 -1.475 7.089 1.00 94.00 183 SER A O 1
ATOM 1392 N N . VAL A 1 184 ? -8.450 0.371 6.015 1.00 94.69 184 VAL A N 1
ATOM 1393 C CA . VAL A 1 184 ? -8.511 -0.182 4.664 1.00 94.69 184 VAL A CA 1
ATOM 1394 C C . VAL A 1 184 ? -7.276 0.200 3.865 1.00 94.69 184 VAL A C 1
ATOM 1396 O O . VAL A 1 184 ? -6.803 1.330 3.940 1.00 94.69 184 VAL A O 1
ATOM 1399 N N . ASN A 1 185 ? -6.778 -0.752 3.081 1.00 94.56 185 ASN A N 1
ATOM 1400 C CA . ASN A 1 185 ? -5.870 -0.513 1.972 1.00 94.56 185 ASN A CA 1
ATOM 1401 C C . ASN A 1 185 ? -6.581 -0.870 0.661 1.00 94.56 185 ASN A C 1
ATOM 1403 O O . ASN A 1 185 ? -7.162 -1.953 0.536 1.00 94.56 185 ASN A O 1
ATOM 1407 N N . ILE A 1 186 ? -6.528 0.044 -0.304 1.00 95.94 186 ILE A N 1
ATOM 1408 C CA . ILE A 1 186 ? -7.136 -0.094 -1.622 1.00 95.94 186 ILE A CA 1
ATOM 1409 C C . ILE A 1 186 ? -6.045 0.072 -2.669 1.00 95.94 186 ILE A C 1
ATOM 1411 O O . ILE A 1 186 ? -5.490 1.159 -2.811 1.00 95.94 186 ILE A O 1
ATOM 1415 N N . LEU A 1 187 ? -5.756 -0.996 -3.410 1.00 96.12 187 LEU A N 1
ATOM 1416 C CA . LEU A 1 187 ? -4.927 -0.914 -4.611 1.00 96.12 187 LEU A CA 1
ATOM 1417 C C . LEU A 1 187 ? -5.840 -0.722 -5.821 1.00 96.12 187 LEU A C 1
ATOM 1419 O O . LEU A 1 187 ? -6.839 -1.432 -5.958 1.00 96.12 187 LEU A O 1
ATOM 1423 N N . CYS A 1 188 ? -5.528 0.228 -6.694 1.00 96.44 188 CYS A N 1
ATOM 1424 C CA . CYS A 1 188 ? -6.364 0.570 -7.843 1.00 96.44 188 CYS A CA 1
ATOM 1425 C C . CYS A 1 188 ? -5.530 1.044 -9.042 1.00 96.44 188 CYS A C 1
ATOM 1427 O O . CYS A 1 188 ? -4.298 1.121 -8.996 1.00 96.44 188 CYS A O 1
ATOM 1429 N N . VAL A 1 189 ? -6.217 1.297 -10.155 1.00 95.62 189 VAL A N 1
ATOM 1430 C CA . VAL A 1 189 ? -5.690 2.028 -11.310 1.00 95.62 189 VAL A CA 1
ATOM 1431 C C . VAL A 1 189 ? -6.243 3.445 -11.242 1.00 95.62 189 VAL A C 1
ATOM 1433 O O . VAL A 1 189 ? -7.462 3.628 -11.299 1.00 95.62 189 VAL A O 1
ATOM 1436 N N . TRP A 1 190 ? -5.359 4.435 -11.159 1.00 92.69 190 TRP A N 1
ATOM 1437 C CA . TRP A 1 190 ? -5.749 5.836 -11.254 1.00 92.69 190 TRP A CA 1
ATOM 1438 C C . TRP A 1 190 ? -5.724 6.272 -12.720 1.00 92.69 190 TRP A C 1
ATOM 1440 O O . TRP A 1 190 ? -4.698 6.686 -13.262 1.00 92.69 190 TRP A O 1
ATOM 1450 N N . GLU A 1 191 ? -6.868 6.136 -13.395 1.00 91.12 191 GLU A N 1
ATOM 1451 C CA . GLU A 1 191 ? -6.964 6.348 -14.846 1.00 91.12 191 GLU A CA 1
ATOM 1452 C C . GLU A 1 191 ? -6.629 7.782 -15.257 1.00 91.12 191 GLU A C 1
ATOM 1454 O O . GLU A 1 191 ? -5.984 8.006 -16.281 1.00 91.12 191 GLU A O 1
ATOM 1459 N N . HIS A 1 192 ? -7.016 8.754 -14.429 1.00 86.94 192 HIS A N 1
ATOM 1460 C CA . HIS A 1 192 ? -6.760 10.165 -14.697 1.00 86.94 192 HIS A CA 1
ATOM 1461 C C . HIS A 1 192 ? -5.265 10.524 -14.631 1.00 86.94 192 HIS A C 1
ATOM 1463 O O . HIS A 1 192 ? -4.816 11.388 -15.379 1.00 86.94 192 HIS A O 1
ATOM 1469 N N . MET A 1 193 ? -4.482 9.821 -13.807 1.00 87.12 193 MET A N 1
ATOM 1470 C CA . MET A 1 193 ? -3.027 9.968 -13.726 1.00 87.12 193 MET A CA 1
ATOM 1471 C C . MET A 1 193 ? -2.349 8.905 -14.590 1.00 87.12 193 MET A C 1
ATOM 1473 O O . MET A 1 193 ? -1.766 7.957 -14.082 1.00 87.12 193 MET A O 1
ATOM 1477 N N . MET A 1 194 ? -2.420 9.035 -15.915 1.00 91.00 194 MET A N 1
ATOM 1478 C CA . MET A 1 194 ? -1.656 8.180 -16.843 1.00 91.00 194 MET A CA 1
ATOM 1479 C C . MET A 1 194 ? -1.846 6.660 -16.626 1.00 91.00 194 MET A C 1
ATOM 1481 O O . MET A 1 194 ? -0.906 5.890 -16.834 1.00 91.00 194 MET A O 1
ATOM 1485 N N . MET A 1 195 ? -3.034 6.212 -16.199 1.00 92.81 195 MET A N 1
ATOM 1486 C CA . MET A 1 195 ? -3.283 4.812 -15.805 1.00 92.81 195 MET A CA 1
ATOM 1487 C C . MET A 1 195 ? -2.330 4.307 -14.702 1.00 92.81 195 MET A C 1
ATOM 1489 O O . MET A 1 195 ? -1.915 3.144 -14.713 1.00 92.81 195 MET A O 1
ATOM 1493 N N . ALA A 1 196 ? -1.948 5.179 -13.767 1.00 94.62 196 ALA A N 1
ATOM 1494 C CA . ALA A 1 196 ? -0.968 4.880 -12.733 1.00 94.62 196 ALA A CA 1
ATOM 1495 C C . ALA A 1 196 ? -1.424 3.749 -11.811 1.00 94.62 196 ALA A C 1
ATOM 1497 O O . ALA A 1 196 ? -2.612 3.566 -11.530 1.00 94.62 196 ALA A O 1
ATOM 1498 N N . ALA A 1 197 ? -0.442 3.009 -11.303 1.00 97.12 197 ALA A N 1
ATOM 1499 C CA . ALA A 1 197 ? -0.668 2.124 -10.180 1.00 97.12 197 ALA A CA 1
ATOM 1500 C C . ALA A 1 197 ? -0.749 2.934 -8.898 1.00 97.12 197 ALA A C 1
ATOM 1502 O O . ALA A 1 197 ? 0.130 3.756 -8.642 1.00 97.12 197 ALA A O 1
ATOM 1503 N N . ASP A 1 198 ? -1.798 2.703 -8.119 1.00 95.31 198 ASP A N 1
ATOM 1504 C CA . ASP A 1 198 ? -2.134 3.578 -7.011 1.00 95.31 198 ASP A CA 1
ATOM 1505 C C . ASP A 1 198 ? -2.553 2.774 -5.777 1.00 95.31 198 ASP A C 1
ATOM 1507 O O . ASP A 1 198 ? -3.162 1.704 -5.886 1.00 95.31 198 ASP A O 1
ATOM 1511 N N . SER A 1 199 ? -2.175 3.266 -4.602 1.00 94.75 199 SER A N 1
ATOM 1512 C CA . SER A 1 199 ? -2.489 2.667 -3.305 1.00 94.75 199 SER A CA 1
ATOM 1513 C C . SER A 1 199 ? -3.007 3.737 -2.371 1.00 94.75 199 SER A C 1
ATOM 1515 O O . SER A 1 199 ? -2.312 4.719 -2.133 1.00 94.75 199 SER A O 1
ATOM 1517 N N . HIS A 1 200 ? -4.160 3.485 -1.762 1.00 93.81 200 HIS A N 1
ATOM 1518 C CA . HIS A 1 200 ? -4.742 4.334 -0.727 1.00 93.81 200 HIS A CA 1
ATOM 1519 C C . HIS A 1 200 ? -4.920 3.535 0.550 1.00 93.81 200 HIS A C 1
ATOM 1521 O O . HIS A 1 200 ? -5.639 2.538 0.568 1.00 93.81 200 HIS A O 1
ATOM 1527 N N . GLU A 1 201 ? -4.263 3.960 1.620 1.00 92.31 201 GLU A N 1
ATOM 1528 C CA . GLU A 1 201 ? -4.473 3.421 2.957 1.00 92.31 201 GLU A CA 1
ATOM 1529 C C . GLU A 1 201 ? -5.021 4.499 3.882 1.00 92.31 201 GLU A C 1
ATOM 1531 O O . GLU A 1 201 ? -4.493 5.604 3.921 1.00 92.31 201 GLU A O 1
ATOM 1536 N N . PHE A 1 202 ? -6.048 4.172 4.663 1.00 92.50 202 PHE A N 1
ATOM 1537 C CA . PHE A 1 202 ? -6.533 5.049 5.724 1.00 92.50 202 PHE A CA 1
ATOM 1538 C C . PHE A 1 202 ? -7.303 4.275 6.800 1.00 92.50 202 PHE A C 1
ATOM 1540 O O . PHE A 1 202 ? -7.709 3.124 6.617 1.00 92.50 202 PHE A O 1
ATOM 1547 N N . GLY A 1 203 ? -7.495 4.927 7.944 1.00 93.31 203 GLY A N 1
ATOM 1548 C CA . GLY A 1 203 ? -8.368 4.497 9.031 1.00 93.31 203 GLY A CA 1
ATOM 1549 C C . GLY A 1 203 ? -9.739 5.166 8.960 1.00 93.31 203 GLY A C 1
ATOM 1550 O O . GLY A 1 203 ? -9.874 6.287 8.471 1.00 93.31 203 GLY A O 1
ATOM 1551 N N . LEU A 1 204 ? -10.748 4.491 9.490 1.00 93.94 204 LEU A N 1
ATOM 1552 C CA . LEU A 1 204 ? -12.106 4.953 9.707 1.00 93.94 204 LEU A CA 1
ATOM 1553 C C . LEU A 1 204 ? -12.441 4.730 11.182 1.00 93.94 204 LEU A C 1
ATOM 1555 O O . LEU A 1 204 ? -12.511 3.598 11.654 1.00 93.94 204 LEU A O 1
ATOM 1559 N N . GLU A 1 205 ? -12.647 5.823 11.908 1.00 92.56 205 GLU A N 1
ATOM 1560 C CA . GLU A 1 205 ? -13.001 5.773 13.325 1.00 92.56 205 GLU A CA 1
ATOM 1561 C C . GLU A 1 205 ? -14.163 6.730 13.597 1.00 92.56 205 GLU A C 1
ATOM 1563 O O . GLU A 1 205 ? -14.050 7.945 13.402 1.00 92.56 205 GLU A O 1
ATOM 1568 N N . GLY A 1 206 ? -15.308 6.184 14.019 1.00 88.88 206 GLY A N 1
ATOM 1569 C CA . GLY A 1 206 ? -16.498 6.982 14.328 1.00 88.88 206 GLY A CA 1
ATOM 1570 C C . GLY A 1 206 ? -16.977 7.828 13.143 1.00 88.88 206 GLY A C 1
ATOM 1571 O O . GLY A 1 206 ? -17.345 8.991 13.326 1.00 88.88 206 GLY A O 1
ATOM 1572 N N . GLY A 1 207 ? -16.907 7.274 11.926 1.00 86.75 207 GLY A N 1
ATOM 1573 C CA . GLY A 1 207 ? -17.293 7.956 10.686 1.00 86.75 207 GLY A CA 1
ATOM 1574 C C . GLY A 1 207 ? -16.298 9.006 10.177 1.00 86.75 207 GLY A C 1
ATOM 1575 O O . GLY A 1 207 ? -16.643 9.785 9.289 1.00 86.75 207 GLY A O 1
ATOM 1576 N N . LYS A 1 208 ? -15.078 9.069 10.728 1.00 87.44 208 LYS A N 1
ATOM 1577 C CA . LYS A 1 208 ? -14.034 10.011 10.296 1.00 87.44 208 LYS A CA 1
ATOM 1578 C C . LYS A 1 208 ? -12.849 9.276 9.690 1.00 87.44 208 LYS A C 1
ATOM 1580 O O . LYS A 1 208 ? -12.338 8.338 10.295 1.00 87.44 208 LYS A O 1
ATOM 1585 N N . LEU A 1 209 ? -12.375 9.763 8.544 1.00 88.44 209 LEU A N 1
ATOM 1586 C CA . LEU A 1 209 ? -11.116 9.312 7.956 1.00 88.44 209 LEU A CA 1
ATOM 1587 C C . LEU A 1 209 ? -9.930 9.755 8.825 1.00 88.44 209 LEU A C 1
ATOM 1589 O O . LEU A 1 209 ? -9.904 10.877 9.343 1.00 88.44 209 LEU A O 1
ATOM 1593 N N . ARG A 1 210 ? -8.946 8.873 8.975 1.00 89.19 210 ARG A N 1
ATOM 1594 C CA . ARG A 1 210 ? -7.711 9.078 9.742 1.00 89.19 210 ARG A CA 1
ATOM 1595 C C . ARG A 1 210 ? -6.530 8.589 8.911 1.00 89.19 210 ARG A C 1
ATOM 1597 O O . ARG A 1 210 ? -6.666 7.592 8.213 1.00 89.19 210 ARG A O 1
ATOM 1604 N N . TYR A 1 211 ? -5.386 9.264 9.026 1.00 89.56 211 TYR A N 1
ATOM 1605 C CA . TYR A 1 211 ? -4.093 8.743 8.556 1.00 89.56 211 TYR A CA 1
ATOM 1606 C C . TYR A 1 211 ? -4.105 8.287 7.087 1.00 89.56 211 TYR A C 1
ATOM 1608 O O . TYR A 1 211 ? -3.868 7.122 6.784 1.00 89.56 211 TYR A O 1
ATOM 1616 N N . VAL A 1 212 ? -4.469 9.198 6.182 1.00 89.06 212 VAL A N 1
ATOM 1617 C CA . VAL A 1 212 ? -4.566 8.896 4.749 1.00 89.06 212 VAL A CA 1
ATOM 1618 C C . VAL A 1 212 ? -3.174 8.892 4.120 1.00 89.06 212 VAL A C 1
ATOM 1620 O O . VAL A 1 212 ? -2.488 9.914 4.129 1.00 89.06 212 VAL A O 1
ATOM 1623 N N . HIS A 1 213 ? -2.798 7.759 3.536 1.00 89.94 213 HIS A N 1
ATOM 1624 C CA . HIS A 1 213 ? -1.553 7.530 2.809 1.00 89.94 213 HIS A CA 1
ATOM 1625 C C . HIS A 1 213 ? -1.862 7.161 1.365 1.00 89.94 213 HIS A C 1
ATOM 1627 O O . HIS A 1 213 ? -2.595 6.203 1.117 1.00 89.94 213 HIS A O 1
ATOM 1633 N N . THR A 1 214 ? -1.255 7.876 0.421 1.00 90.62 214 THR A N 1
ATOM 1634 C CA . THR A 1 214 ? -1.428 7.641 -1.016 1.00 90.62 214 THR A CA 1
ATOM 1635 C C . THR A 1 214 ? -0.076 7.393 -1.672 1.00 90.62 214 THR A C 1
ATOM 1637 O O . THR A 1 214 ? 0.876 8.133 -1.421 1.00 90.62 214 THR A O 1
ATOM 1640 N N . LEU A 1 215 ? 0.018 6.357 -2.507 1.00 94.00 215 LEU A N 1
ATOM 1641 C CA . LEU A 1 215 ? 1.225 5.992 -3.252 1.00 94.00 215 LEU A CA 1
ATOM 1642 C C . LEU A 1 215 ? 0.881 5.820 -4.727 1.00 94.00 215 LEU A C 1
ATOM 1644 O O . LEU A 1 215 ? 0.178 4.873 -5.059 1.00 94.00 215 LEU A O 1
ATOM 1648 N N . THR A 1 216 ? 1.454 6.644 -5.602 1.00 94.56 216 THR A N 1
ATOM 1649 C CA . THR A 1 216 ? 1.136 6.609 -7.036 1.00 94.56 216 THR A CA 1
ATOM 1650 C C . THR A 1 216 ? 2.384 6.418 -7.893 1.00 94.56 216 THR A C 1
ATOM 1652 O O . THR A 1 216 ? 3.357 7.167 -7.772 1.00 94.56 216 THR A O 1
ATOM 1655 N N . VAL A 1 217 ? 2.345 5.442 -8.804 1.00 95.75 217 VAL A N 1
ATOM 1656 C CA . VAL A 1 217 ? 3.460 5.037 -9.670 1.00 95.75 217 VAL A CA 1
ATOM 1657 C C . VAL A 1 217 ? 3.045 5.043 -11.143 1.00 95.75 217 VAL A C 1
ATOM 1659 O O . VAL A 1 217 ? 2.227 4.233 -11.579 1.00 95.75 217 VAL A O 1
ATOM 1662 N N . CYS A 1 218 ? 3.684 5.896 -11.947 1.00 93.25 218 CYS A N 1
ATOM 1663 C CA . CYS A 1 218 ? 3.383 6.069 -13.375 1.00 93.25 218 CYS A CA 1
ATOM 1664 C C . CYS A 1 218 ? 4.315 5.244 -14.276 1.00 93.25 218 CYS A C 1
ATOM 1666 O O . CYS A 1 218 ? 5.005 5.773 -15.147 1.00 93.25 218 CYS A O 1
ATOM 1668 N N . GLY A 1 219 ? 4.386 3.930 -14.033 1.00 82.69 219 GLY A N 1
ATOM 1669 C CA . GLY A 1 219 ? 5.029 2.980 -14.954 1.00 82.69 219 GLY A CA 1
ATOM 1670 C C . GLY A 1 219 ? 6.521 3.224 -15.225 1.00 82.69 219 GLY A C 1
ATOM 1671 O O . GLY A 1 219 ? 6.995 2.972 -16.330 1.00 82.69 219 GLY A O 1
ATOM 1672 N N . GLY A 1 220 ? 7.269 3.735 -14.241 1.00 74.31 220 GLY A N 1
ATOM 1673 C CA . GLY A 1 220 ? 8.701 4.034 -14.386 1.00 74.31 220 GLY A CA 1
ATOM 1674 C C . GLY A 1 220 ? 9.009 5.370 -15.071 1.00 74.31 220 GLY A C 1
ATOM 1675 O O . GLY A 1 220 ? 10.164 5.635 -15.401 1.00 74.31 220 GLY A O 1
ATOM 1676 N N . GLN A 1 221 ? 7.998 6.216 -15.269 1.00 82.94 221 GLN A N 1
ATOM 1677 C CA . GLN A 1 221 ? 8.143 7.586 -15.756 1.00 82.94 221 GLN A CA 1
ATOM 1678 C C . GLN A 1 221 ? 7.738 8.588 -14.666 1.00 82.94 221 GLN A C 1
ATOM 1680 O O . GLN A 1 221 ? 6.961 8.236 -13.775 1.00 82.94 221 GLN A O 1
ATOM 1685 N N . PRO A 1 222 ? 8.231 9.841 -14.721 1.00 86.00 222 PRO A N 1
ATOM 1686 C CA . PRO A 1 222 ? 7.726 10.899 -13.856 1.00 86.00 222 PRO A CA 1
ATOM 1687 C C . PRO A 1 222 ? 6.219 11.098 -14.053 1.00 86.00 222 PRO A C 1
ATOM 1689 O O . PRO A 1 222 ? 5.782 11.348 -15.177 1.00 86.00 222 PRO A O 1
ATOM 1692 N N . CYS A 1 223 ? 5.451 11.013 -12.966 1.00 84.00 223 CYS A N 1
ATOM 1693 C CA . CYS A 1 223 ? 4.005 11.240 -12.972 1.00 84.00 223 CYS A CA 1
ATOM 1694 C C . CYS A 1 223 ? 3.641 12.680 -13.356 1.00 84.00 223 CYS A C 1
ATOM 1696 O O . CYS A 1 223 ? 4.274 13.625 -12.872 1.00 84.00 223 CYS A O 1
ATOM 1698 N N . LYS A 1 224 ? 2.630 12.844 -14.220 1.00 80.12 224 LYS A N 1
ATOM 1699 C CA . LYS A 1 224 ? 2.131 14.141 -14.702 1.00 80.12 224 LYS A CA 1
ATOM 1700 C C . LYS A 1 224 ? 0.627 14.068 -14.985 1.00 80.12 224 LYS A C 1
ATOM 1702 O O . LYS A 1 224 ? 0.176 13.095 -15.584 1.00 80.12 224 LYS A O 1
ATOM 1707 N N . LEU A 1 225 ? -0.095 15.118 -14.592 1.00 74.00 225 LEU A N 1
ATOM 1708 C CA . LEU A 1 225 ? -1.476 15.398 -15.004 1.00 74.00 225 LEU A CA 1
ATOM 1709 C C . LEU A 1 225 ? -1.499 16.278 -16.257 1.00 74.00 225 LEU A C 1
ATOM 1711 O O . LEU A 1 225 ? -0.570 17.110 -16.399 1.00 74.00 225 LEU A O 1
#

Organism: NCBI:txid92902